Protein AF-A0A955QR99-F1 (afdb_monomer_lite)

Radius of gyration: 23.31 Å; chains: 1; bounding box: 63×66×69 Å

Secondary structure (DSSP, 8-state):
--------PPP-----HHHHHHHHHHHHHS-HHHHHHHHHHHHHHHHHHHHHHHHTTSS-TTGGGSHHHHHHHHHHHHSGGG---HHHHHHHHHHHTT----PPPP-TT------S-HHHHHHHHHHHHHHHHTT------HHHHHHS-S-SS-SSHHHHHHHHHHTTPPPPHHHHHHHHHHHHHHHHTTTSS-HHHHHH-SPPTTS--HHHHHHHHHHHHHHHHHHHHHHHHHHH-TT----HHHHHHHHHHHHTB-TTS-B----HHHHHHHHHHHHHHHHHHH--

Foldseek 3Di:
DDDDDPDPPPAQDAADPVVQVVQLVVLVVDDLVVSQVVQQVLQQCQLQLLLLCVVVVNHFLQCLWDLRVLVLLVVCLVPVSRTGDPSSVVSVVCVVVVHDRDFFDDDPPDPPCPVPGPSNLSVVQSVVVCVVVVPDPDPDPVVVQLSNEPDPQHPILVSSCVVCVVVVHDGHSSSVSSVVSLVVSVVSCVPVDDNQRRTPTDDDPPCDGPVSNVVLLVLLVVLVVVLVVVVVVCVVDVPDDDDSLVSLVVSQLVVQQDPVRDGDDDDSVVSVVSSVVSVVVVVVVVVD

Structure (mmCIF, N/CA/C/O backbone):
data_AF-A0A955QR99-F1
#
_entry.id   AF-A0A955QR99-F1
#
loop_
_atom_site.group_PDB
_atom_site.id
_atom_site.type_symbol
_atom_site.label_atom_id
_atom_site.label_alt_id
_atom_site.label_comp_id
_atom_site.label_asym_id
_atom_site.label_entity_id
_atom_site.label_seq_id
_atom_site.pdbx_PDB_ins_code
_atom_site.Cartn_x
_atom_site.Cartn_y
_atom_site.Cartn_z
_atom_site.occupancy
_atom_site.B_iso_or_equiv
_atom_site.auth_seq_id
_atom_site.auth_comp_id
_atom_site.auth_asym_id
_atom_site.auth_atom_id
_atom_site.pdbx_PDB_model_num
ATOM 1 N N . MET A 1 1 ? 2.085 -38.093 17.713 1.00 36.78 1 MET A N 1
ATOM 2 C CA . MET A 1 1 ? 3.049 -36.998 17.952 1.00 36.78 1 MET A CA 1
ATOM 3 C C . MET A 1 1 ? 3.011 -36.095 16.732 1.00 36.78 1 MET A C 1
ATOM 5 O O . MET A 1 1 ? 3.473 -36.505 15.682 1.00 36.78 1 MET A O 1
ATOM 9 N N . SER A 1 2 ? 2.339 -34.948 16.845 1.00 34.50 2 SER A N 1
ATOM 10 C CA . SER A 1 2 ? 2.176 -33.969 15.764 1.00 34.50 2 SER A CA 1
ATOM 11 C C . SER A 1 2 ? 3.141 -32.812 16.032 1.00 34.50 2 SER A C 1
ATOM 13 O O . SER A 1 2 ? 2.977 -32.104 17.025 1.00 34.50 2 SER A O 1
ATOM 15 N N . SER A 1 3 ? 4.188 -32.676 15.216 1.00 37.75 3 SER A N 1
ATOM 16 C CA . SER A 1 3 ? 5.076 -31.502 15.203 1.00 37.75 3 SER A CA 1
ATOM 17 C C . SER A 1 3 ? 4.365 -30.413 14.394 1.00 37.75 3 SER A C 1
ATOM 19 O O . SER A 1 3 ? 4.142 -30.600 13.206 1.00 37.75 3 SER A O 1
ATOM 21 N N . LYS A 1 4 ? 3.752 -29.390 15.003 1.00 41.84 4 LYS A N 1
ATOM 22 C CA . LYS A 1 4 ? 4.340 -28.090 15.390 1.00 41.84 4 LYS A CA 1
ATOM 23 C C . LYS A 1 4 ? 5.357 -27.532 14.388 1.00 41.84 4 LYS A C 1
ATOM 25 O O . LYS A 1 4 ? 6.388 -28.153 14.155 1.00 41.84 4 LYS A O 1
ATOM 30 N N . GLY A 1 5 ? 5.093 -26.303 13.931 1.00 34.12 5 GLY A N 1
ATOM 31 C CA . GLY A 1 5 ? 6.128 -25.401 13.424 1.00 34.12 5 GLY A CA 1
ATOM 32 C C . GLY A 1 5 ? 5.836 -24.714 12.093 1.00 34.12 5 GLY A C 1
ATOM 33 O O . GLY A 1 5 ? 6.727 -24.662 11.257 1.00 34.12 5 GLY A O 1
ATOM 34 N N . GLY A 1 6 ? 4.637 -24.164 11.878 1.00 34.06 6 GLY A N 1
ATOM 35 C CA . GLY A 1 6 ? 4.489 -23.128 10.855 1.00 34.06 6 GLY A CA 1
ATOM 36 C C . GLY A 1 6 ? 5.229 -21.882 11.334 1.00 34.06 6 GLY A C 1
ATOM 37 O O . GLY A 1 6 ? 4.658 -21.108 12.095 1.00 34.06 6 GLY A O 1
ATOM 38 N N . ARG A 1 7 ? 6.512 -21.730 10.975 1.00 39.47 7 ARG A N 1
ATOM 39 C CA . ARG A 1 7 ? 7.169 -20.420 11.048 1.00 39.47 7 ARG A CA 1
ATOM 40 C C . ARG A 1 7 ? 6.343 -19.493 10.168 1.00 39.47 7 ARG A C 1
ATOM 42 O O . ARG A 1 7 ? 6.119 -19.814 9.001 1.00 39.47 7 ARG A O 1
ATOM 49 N N . GLU A 1 8 ? 5.861 -18.400 10.744 1.00 43.81 8 GLU A N 1
ATOM 50 C CA . GLU A 1 8 ? 5.371 -17.263 9.977 1.00 43.81 8 GLU A CA 1
ATOM 51 C C . GLU A 1 8 ? 6.488 -16.931 8.983 1.00 43.81 8 GLU A C 1
ATOM 53 O O . GLU A 1 8 ? 7.613 -16.641 9.398 1.00 43.81 8 GLU A O 1
ATOM 58 N N . LYS A 1 9 ? 6.247 -17.160 7.686 1.00 53.12 9 LYS A N 1
ATOM 59 C CA . LYS A 1 9 ? 7.226 -16.805 6.661 1.00 53.12 9 LYS A CA 1
ATOM 60 C C . LYS A 1 9 ? 7.407 -15.299 6.789 1.00 53.12 9 LYS A C 1
ATOM 62 O O . LYS A 1 9 ? 6.435 -14.558 6.656 1.00 53.12 9 LYS A O 1
ATOM 67 N N . GLU A 1 10 ? 8.615 -14.882 7.140 1.00 56.06 10 GLU A N 1
ATOM 68 C CA . GLU A 1 10 ? 8.955 -13.472 7.224 1.00 56.06 10 GLU A CA 1
ATOM 69 C C . GLU A 1 10 ? 8.626 -12.832 5.873 1.00 56.06 10 GLU A C 1
ATOM 71 O O . GLU A 1 10 ? 9.003 -13.363 4.827 1.00 56.06 10 GLU A O 1
ATOM 76 N N . LYS A 1 11 ? 7.833 -11.757 5.896 1.00 60.34 11 LYS A N 1
ATOM 77 C CA . LYS A 1 11 ? 7.467 -11.028 4.680 1.00 60.34 11 LYS A CA 1
ATOM 78 C C . LYS A 1 11 ? 8.756 -10.574 3.995 1.00 60.34 11 LYS A C 1
ATOM 80 O O . LYS A 1 11 ? 9.577 -9.926 4.645 1.00 60.34 11 LYS A O 1
ATOM 85 N N . VAL A 1 12 ? 8.928 -10.955 2.729 1.00 72.81 12 VAL A N 1
ATOM 86 C CA . VAL A 1 12 ? 10.207 -10.795 2.018 1.00 72.81 12 VAL A CA 1
ATOM 87 C C . VAL A 1 12 ? 10.367 -9.387 1.453 1.00 72.81 12 VAL A C 1
ATOM 89 O O . VAL A 1 12 ? 11.476 -8.868 1.449 1.00 72.81 12 VAL A O 1
ATOM 92 N N . TYR A 1 13 ? 9.276 -8.741 1.032 1.00 81.31 13 TYR A N 1
ATOM 93 C CA . TYR A 1 13 ? 9.352 -7.347 0.607 1.00 81.31 13 TYR A CA 1
ATOM 94 C C . TYR A 1 13 ? 9.429 -6.429 1.825 1.00 81.31 13 TYR A C 1
ATOM 96 O O . TYR A 1 13 ? 8.498 -6.381 2.634 1.00 81.31 13 TYR A O 1
ATOM 104 N N . ARG A 1 14 ? 10.552 -5.724 1.936 1.00 82.62 14 ARG A N 1
ATOM 105 C CA . ARG A 1 14 ? 10.769 -4.608 2.852 1.00 82.62 14 ARG A CA 1
ATOM 106 C C . ARG A 1 14 ? 11.544 -3.554 2.102 1.00 82.62 14 ARG A C 1
ATOM 108 O O . ARG A 1 14 ? 12.562 -3.874 1.482 1.00 82.62 14 ARG A O 1
ATOM 115 N N . PHE A 1 15 ? 11.078 -2.318 2.175 1.00 84.06 15 PHE A N 1
ATOM 116 C CA . PHE A 1 15 ? 11.814 -1.230 1.570 1.00 84.06 15 PHE A CA 1
ATOM 117 C C . PHE A 1 15 ? 13.150 -1.064 2.299 1.00 84.06 15 PHE A C 1
ATOM 119 O O . PHE A 1 15 ? 13.223 -1.059 3.530 1.00 84.06 15 PHE A O 1
ATOM 126 N N . ALA A 1 16 ? 14.224 -0.952 1.526 1.00 86.12 16 ALA A N 1
ATOM 127 C CA . ALA A 1 16 ? 15.564 -0.769 2.047 1.00 86.12 16 ALA A CA 1
ATOM 128 C C . ALA A 1 16 ? 16.281 0.284 1.208 1.00 86.12 16 ALA A C 1
ATOM 130 O O . ALA A 1 16 ? 16.686 0.018 0.076 1.00 86.12 16 ALA A O 1
ATOM 131 N N . LEU A 1 17 ? 16.484 1.468 1.791 1.00 87.25 17 LEU A N 1
ATOM 132 C CA . LEU A 1 17 ? 17.196 2.566 1.138 1.00 87.25 17 LEU A CA 1
ATOM 133 C C . LEU A 1 17 ? 18.564 2.142 0.557 1.00 87.25 17 LEU A C 1
ATOM 135 O O . LEU A 1 17 ? 18.812 2.481 -0.597 1.00 87.25 17 LEU A O 1
ATOM 139 N N . PRO A 1 18 ? 19.395 1.321 1.240 1.00 91.62 18 PRO A N 1
ATOM 140 C CA . PRO A 1 18 ? 20.661 0.862 0.661 1.00 91.62 18 PRO A CA 1
ATOM 141 C C . PRO A 1 18 ? 20.506 0.034 -0.623 1.00 91.62 18 PRO A C 1
ATOM 143 O O . PRO A 1 18 ? 21.414 0.010 -1.449 1.00 91.62 18 PRO A O 1
ATOM 146 N N . VAL A 1 19 ? 19.375 -0.663 -0.801 1.00 90.25 19 VAL A N 1
ATOM 147 C CA . VAL A 1 19 ? 19.092 -1.408 -2.038 1.00 90.25 19 VAL A CA 1
ATOM 148 C C . VAL A 1 19 ? 18.812 -0.425 -3.168 1.00 90.25 19 VAL A C 1
ATOM 150 O O . VAL A 1 19 ? 19.447 -0.522 -4.211 1.00 90.25 19 VAL A O 1
ATOM 153 N N . ILE A 1 20 ? 17.950 0.571 -2.943 1.00 90.25 20 ILE A N 1
ATOM 154 C CA . ILE A 1 20 ? 17.684 1.631 -3.931 1.00 90.25 20 ILE A CA 1
ATOM 155 C C . ILE A 1 20 ? 18.951 2.407 -4.286 1.00 90.25 20 ILE A C 1
ATOM 157 O O . ILE A 1 20 ? 19.187 2.688 -5.456 1.00 90.25 20 ILE A O 1
ATOM 161 N N . GLU A 1 21 ? 19.772 2.760 -3.298 1.00 92.25 21 GLU A N 1
ATOM 162 C CA . GLU A 1 21 ? 21.036 3.465 -3.530 1.00 92.25 21 GLU A CA 1
ATOM 163 C C . GLU A 1 21 ? 21.978 2.639 -4.405 1.00 92.25 21 GLU A C 1
ATOM 165 O O . GLU A 1 21 ? 22.475 3.148 -5.406 1.00 92.25 21 GLU A O 1
ATOM 170 N N . LYS A 1 22 ? 22.134 1.343 -4.111 1.00 93.38 22 LYS A N 1
ATOM 171 C CA . LYS A 1 22 ? 22.919 0.429 -4.948 1.00 93.38 22 LYS A CA 1
ATOM 172 C C . LYS A 1 22 ? 22.384 0.362 -6.383 1.00 93.38 22 LYS A C 1
ATOM 174 O O . LYS A 1 22 ? 23.173 0.352 -7.324 1.00 93.38 22 LYS A O 1
ATOM 179 N N . LEU A 1 23 ? 21.065 0.314 -6.563 1.00 92.44 23 LEU A N 1
ATOM 180 C CA . LEU A 1 23 ? 20.461 0.279 -7.897 1.00 92.44 23 LEU A CA 1
ATOM 181 C C . LEU A 1 23 ? 20.682 1.584 -8.665 1.00 92.44 23 LEU A C 1
ATOM 183 O O . LEU A 1 23 ? 20.954 1.554 -9.862 1.00 92.44 23 LEU A O 1
ATOM 187 N N . ARG A 1 24 ? 20.636 2.734 -7.984 1.00 92.88 24 ARG A N 1
ATOM 188 C CA . ARG A 1 24 ? 20.991 4.028 -8.583 1.00 92.88 24 ARG A CA 1
ATOM 189 C C . ARG A 1 24 ? 22.459 4.072 -8.995 1.00 92.88 24 ARG A C 1
ATOM 191 O O . ARG A 1 24 ? 22.749 4.504 -10.103 1.00 92.88 24 ARG A O 1
ATOM 198 N N . GLU A 1 25 ? 23.370 3.589 -8.151 1.00 93.88 25 GLU A N 1
ATOM 199 C CA . GLU A 1 25 ? 24.798 3.495 -8.488 1.00 93.88 25 GLU A CA 1
ATOM 200 C C . GLU A 1 25 ? 25.030 2.607 -9.719 1.00 93.88 25 GLU A C 1
ATOM 202 O O . GLU A 1 25 ? 25.832 2.944 -10.590 1.00 93.88 25 GLU A O 1
ATOM 207 N N . GLN A 1 26 ? 24.301 1.492 -9.824 1.00 93.19 26 GLN A N 1
ATOM 208 C CA . GLN A 1 26 ? 24.321 0.649 -11.018 1.00 93.19 26 GLN A CA 1
ATOM 209 C C . GLN A 1 26 ? 23.794 1.409 -12.238 1.00 93.19 26 GLN A C 1
ATOM 211 O O . GLN A 1 26 ? 24.485 1.436 -13.254 1.00 93.19 26 GLN A O 1
ATOM 216 N N . ALA A 1 27 ? 22.658 2.103 -12.121 1.00 91.94 27 ALA A N 1
ATOM 217 C CA . ALA A 1 27 ? 22.083 2.917 -13.195 1.00 91.94 27 ALA A CA 1
ATOM 218 C C . ALA A 1 27 ? 23.071 3.982 -13.693 1.00 91.94 27 ALA A C 1
ATOM 220 O O . ALA A 1 27 ? 23.213 4.208 -14.889 1.00 91.94 27 ALA A O 1
ATOM 221 N N . GLU A 1 28 ? 23.761 4.651 -12.769 1.00 92.94 28 GLU A N 1
ATOM 222 C CA . GLU A 1 28 ? 24.743 5.699 -13.061 1.00 92.94 28 GLU A CA 1
ATOM 223 C C . GLU A 1 28 ? 26.031 5.167 -13.697 1.00 92.94 28 GLU A C 1
ATOM 225 O O . GLU A 1 28 ? 26.767 5.934 -14.317 1.00 92.94 28 GLU A O 1
ATOM 230 N N . SER A 1 29 ? 26.308 3.868 -13.567 1.00 94.25 29 SER A N 1
ATOM 231 C CA . SER A 1 29 ? 27.446 3.230 -14.233 1.00 94.25 29 SER A CA 1
ATOM 232 C C . SER A 1 29 ? 27.189 2.897 -15.709 1.00 94.25 29 SER A C 1
ATOM 234 O O . SER A 1 29 ? 28.147 2.647 -16.445 1.00 94.25 29 SER A O 1
ATOM 236 N N . LEU A 1 30 ? 25.922 2.909 -16.138 1.00 94.44 30 LEU A N 1
ATOM 237 C CA . LEU A 1 30 ? 25.497 2.648 -17.514 1.00 94.44 30 LEU A CA 1
ATOM 238 C C . LEU A 1 30 ? 25.597 3.918 -18.374 1.00 94.44 30 LEU A C 1
ATOM 240 O O . LEU A 1 30 ? 25.615 5.042 -17.868 1.00 94.44 30 LEU A O 1
ATOM 244 N N . GLY A 1 31 ? 25.647 3.752 -19.699 1.00 95.25 31 GLY A N 1
ATOM 245 C CA . GLY A 1 31 ? 25.484 4.886 -20.618 1.00 95.25 31 GLY A CA 1
ATOM 246 C C . GLY A 1 31 ? 24.060 5.455 -20.560 1.00 95.25 31 GLY A C 1
ATOM 247 O O . GLY A 1 31 ? 23.131 4.715 -20.264 1.00 95.25 31 GLY A O 1
ATOM 248 N N . ASP A 1 32 ? 23.861 6.739 -20.880 1.00 93.75 32 ASP A N 1
ATOM 249 C CA . ASP A 1 32 ? 22.553 7.415 -20.736 1.00 93.75 32 ASP A CA 1
ATOM 250 C C . ASP A 1 32 ? 21.383 6.675 -21.417 1.00 93.75 32 ASP A C 1
ATOM 252 O O . ASP A 1 32 ? 20.304 6.555 -20.837 1.00 93.75 32 ASP A O 1
ATOM 256 N N . ASP A 1 33 ? 21.590 6.153 -22.632 1.00 93.69 33 ASP A N 1
ATOM 257 C CA . ASP A 1 33 ? 20.552 5.404 -23.354 1.00 93.69 33 ASP A CA 1
ATOM 258 C C . ASP A 1 33 ? 20.251 4.045 -22.697 1.00 93.69 33 ASP A C 1
ATOM 260 O O . ASP A 1 33 ? 19.084 3.700 -22.536 1.00 93.69 33 ASP A O 1
ATOM 264 N N . GLU A 1 34 ? 21.288 3.313 -22.277 1.00 93.94 34 GLU A N 1
ATOM 265 C CA . GLU A 1 34 ? 21.176 2.004 -21.612 1.00 93.94 34 GLU A CA 1
ATOM 266 C C . GLU A 1 34 ? 20.533 2.140 -20.229 1.00 93.94 34 GLU A C 1
ATOM 268 O O . GLU A 1 34 ? 19.671 1.358 -19.845 1.00 93.94 34 GLU A O 1
ATOM 273 N N . LYS A 1 35 ? 20.900 3.194 -19.500 1.00 93.25 35 LYS A N 1
ATOM 274 C CA . LYS A 1 35 ? 20.290 3.567 -18.229 1.00 93.25 35 LYS A CA 1
ATOM 275 C C . LYS A 1 35 ? 18.797 3.820 -18.383 1.00 93.25 35 LYS A C 1
ATOM 277 O O . LYS A 1 35 ? 18.011 3.285 -17.605 1.00 93.25 35 LYS A O 1
ATOM 282 N N . ARG A 1 36 ? 18.409 4.648 -19.360 1.00 90.56 36 ARG A N 1
ATOM 283 C CA . ARG A 1 36 ? 16.998 4.953 -19.617 1.00 90.56 36 ARG A CA 1
ATOM 284 C C . ARG A 1 36 ? 16.234 3.685 -19.982 1.00 90.56 36 ARG A C 1
ATOM 286 O O . ARG A 1 36 ? 15.176 3.457 -19.412 1.00 90.56 36 ARG A O 1
ATOM 293 N N . GLU A 1 37 ? 16.780 2.872 -20.884 1.00 91.81 37 GLU A N 1
ATOM 294 C CA . GLU A 1 37 ? 16.171 1.605 -21.301 1.00 91.81 37 GLU A CA 1
ATOM 295 C C . GLU A 1 37 ? 15.971 0.664 -20.109 1.00 91.81 37 GLU A C 1
ATOM 297 O O . GLU A 1 37 ? 14.862 0.182 -19.899 1.00 91.81 37 GLU A O 1
ATOM 302 N N . TRP A 1 38 ? 16.994 0.488 -19.269 1.00 91.94 38 TRP A N 1
ATOM 303 C CA . TRP A 1 38 ? 16.908 -0.360 -18.083 1.00 91.94 38 TRP A CA 1
ATOM 304 C C . TRP A 1 38 ? 15.860 0.137 -17.079 1.00 91.94 38 TRP A C 1
ATOM 306 O O . TRP A 1 38 ? 15.016 -0.630 -16.616 1.00 91.94 38 TRP A O 1
ATOM 316 N N . VAL A 1 39 ? 15.862 1.436 -16.759 1.00 91.19 39 VAL A N 1
ATOM 317 C CA . VAL A 1 39 ? 14.878 2.017 -15.831 1.00 91.19 39 VAL A CA 1
ATOM 318 C C . VAL A 1 39 ? 13.459 1.880 -16.390 1.00 91.19 39 VAL A C 1
ATOM 320 O O . VAL A 1 39 ? 12.559 1.459 -15.662 1.00 91.19 39 VAL A O 1
ATOM 323 N N . GLU A 1 40 ? 13.250 2.184 -17.672 1.00 89.19 40 GLU A N 1
ATOM 324 C CA . GLU A 1 40 ? 11.956 2.022 -18.342 1.00 89.19 40 GLU A CA 1
ATOM 325 C C . GLU A 1 40 ? 11.489 0.562 -18.359 1.00 89.19 40 GLU A C 1
ATOM 327 O O . GLU A 1 40 ? 10.315 0.303 -18.084 1.00 89.19 40 GLU A O 1
ATOM 332 N N . GLU A 1 41 ? 12.391 -0.388 -18.612 1.00 89.69 41 GLU A N 1
ATOM 333 C CA . GLU A 1 41 ? 12.097 -1.821 -18.587 1.00 89.69 41 GLU A CA 1
ATOM 334 C C . GLU A 1 41 ? 11.591 -2.242 -17.206 1.00 89.69 41 GLU A C 1
ATOM 336 O O 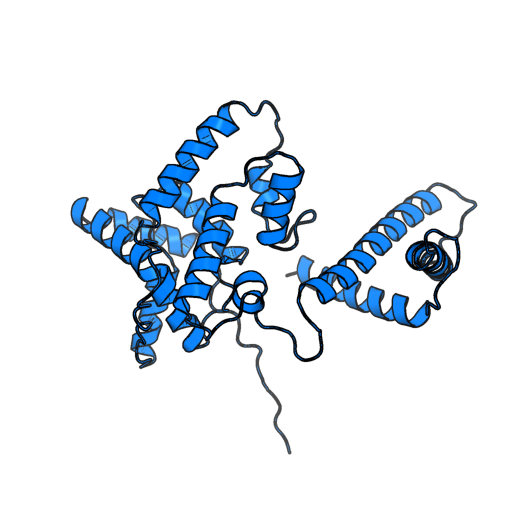. GLU A 1 41 ? 10.461 -2.730 -17.106 1.00 89.69 41 GLU A O 1
ATOM 341 N N . THR A 1 42 ? 12.348 -1.940 -16.143 1.00 90.62 42 THR A N 1
ATOM 342 C CA . THR A 1 42 ? 11.966 -2.301 -14.764 1.00 90.62 42 THR A CA 1
ATOM 343 C C . THR A 1 42 ? 10.610 -1.706 -14.368 1.00 90.62 42 THR A C 1
ATOM 345 O O . THR A 1 42 ? 9.804 -2.341 -13.692 1.00 90.62 42 THR A O 1
ATOM 348 N N . HIS A 1 43 ? 10.319 -0.486 -14.823 1.00 89.50 43 HIS A N 1
ATOM 349 C CA . HIS A 1 43 ? 9.048 0.194 -14.588 1.00 89.50 43 HIS A CA 1
ATOM 350 C C . HIS A 1 43 ? 7.885 -0.429 -15.365 1.00 89.50 43 HIS A C 1
ATOM 352 O O . HIS A 1 43 ? 6.754 -0.442 -14.881 1.00 89.50 43 HIS A O 1
ATOM 358 N N . SER A 1 44 ? 8.141 -0.916 -16.576 1.00 86.56 44 SER A N 1
ATOM 359 C CA . SER A 1 44 ? 7.120 -1.495 -17.451 1.00 86.56 44 SER A CA 1
ATOM 360 C C . SER A 1 44 ? 6.723 -2.921 -17.058 1.00 86.56 44 SER A C 1
ATOM 362 O O . SER A 1 44 ? 5.577 -3.319 -17.280 1.00 86.56 44 SER A O 1
ATOM 364 N N . SER A 1 45 ? 7.637 -3.687 -16.451 1.00 88.50 45 SER A N 1
ATOM 365 C CA . SER A 1 45 ? 7.390 -5.067 -16.018 1.00 88.50 45 SER A CA 1
ATOM 366 C C . SER A 1 45 ? 6.861 -5.178 -14.587 1.00 88.50 45 SER A C 1
ATOM 368 O O . SER A 1 45 ? 6.377 -6.237 -14.193 1.00 88.50 45 SER A O 1
ATOM 370 N N . GLU A 1 46 ? 6.891 -4.088 -13.820 1.00 91.31 46 GLU A N 1
ATOM 371 C CA . GLU A 1 46 ? 6.684 -4.062 -12.368 1.00 91.31 46 GLU A CA 1
ATOM 372 C C . GLU A 1 46 ? 5.406 -4.775 -11.887 1.00 91.31 46 GLU A C 1
ATOM 374 O O . GLU A 1 46 ? 5.438 -5.549 -10.928 1.00 91.31 46 GLU A O 1
ATOM 379 N N . ILE A 1 47 ? 4.273 -4.566 -12.566 1.00 92.81 47 ILE A N 1
ATOM 380 C CA . ILE A 1 47 ? 3.005 -5.230 -12.223 1.00 92.81 47 ILE A CA 1
ATOM 381 C C . ILE A 1 47 ? 3.087 -6.745 -12.464 1.00 92.81 47 ILE A C 1
ATOM 383 O O . ILE A 1 47 ? 2.579 -7.537 -11.663 1.00 92.81 47 ILE A O 1
ATOM 387 N N . TYR A 1 48 ? 3.734 -7.161 -13.553 1.00 91.50 48 TYR A N 1
ATOM 388 C CA . TYR A 1 48 ? 3.889 -8.569 -13.913 1.00 91.50 48 TYR A CA 1
ATOM 389 C C . TYR A 1 48 ? 4.858 -9.287 -12.977 1.00 91.50 48 TYR A C 1
ATOM 391 O O . TYR A 1 48 ? 4.569 -10.401 -12.528 1.00 91.50 48 TYR A O 1
ATOM 399 N N . ASP A 1 49 ? 5.967 -8.637 -12.643 1.00 93.88 49 ASP A N 1
ATOM 400 C CA . ASP A 1 49 ? 6.966 -9.142 -11.708 1.00 93.88 49 ASP A CA 1
ATOM 401 C C . ASP A 1 49 ? 6.333 -9.320 -10.324 1.00 93.88 49 ASP A C 1
ATOM 403 O O . ASP A 1 49 ? 6.384 -10.409 -9.742 1.00 93.88 49 ASP A O 1
ATOM 407 N N . ALA A 1 50 ? 5.594 -8.310 -9.848 1.00 95.06 50 ALA A N 1
ATOM 408 C CA . ALA A 1 50 ? 4.837 -8.392 -8.604 1.00 95.06 50 ALA A CA 1
ATOM 409 C C . ALA A 1 50 ? 3.838 -9.559 -8.610 1.00 95.06 50 ALA A C 1
ATOM 411 O O . ALA A 1 50 ? 3.794 -10.339 -7.656 1.00 95.06 50 ALA A O 1
ATOM 412 N N . LEU A 1 51 ? 3.055 -9.730 -9.680 1.00 95.12 51 LEU A N 1
ATOM 413 C CA . LEU A 1 51 ? 2.081 -10.818 -9.775 1.00 95.12 51 LEU A CA 1
ATOM 414 C C . LEU A 1 51 ? 2.750 -12.200 -9.714 1.00 95.12 51 LEU A C 1
ATOM 416 O O . LEU A 1 51 ? 2.251 -13.095 -9.026 1.00 95.12 51 LEU A O 1
ATOM 420 N N . ASN A 1 52 ? 3.889 -12.392 -10.382 1.00 95.12 52 ASN A N 1
ATOM 421 C CA . ASN A 1 52 ? 4.620 -13.659 -10.329 1.00 95.12 52 ASN A CA 1
ATOM 422 C C . ASN A 1 52 ? 5.248 -13.904 -8.948 1.00 95.12 52 ASN A C 1
ATOM 424 O O . ASN A 1 52 ? 5.132 -15.011 -8.417 1.00 95.12 52 ASN A O 1
ATOM 428 N N . LEU A 1 53 ? 5.789 -12.872 -8.295 1.00 94.69 53 LEU A N 1
ATOM 429 C CA . LEU A 1 53 ? 6.258 -12.952 -6.907 1.00 94.69 53 LEU A CA 1
ATOM 430 C C . LEU A 1 53 ? 5.123 -13.308 -5.928 1.00 94.69 53 LEU A C 1
ATOM 432 O O . LEU A 1 53 ? 5.331 -14.086 -4.990 1.00 94.69 53 LEU A O 1
ATOM 436 N N . ILE A 1 54 ? 3.910 -12.790 -6.148 1.00 94.81 54 ILE A N 1
ATOM 437 C CA . ILE A 1 54 ? 2.710 -13.134 -5.367 1.00 94.81 54 ILE A CA 1
ATOM 438 C C . ILE A 1 54 ? 2.324 -14.600 -5.591 1.00 94.81 54 ILE A C 1
ATOM 440 O O . ILE A 1 54 ? 2.087 -15.324 -4.621 1.00 94.81 54 ILE A O 1
ATOM 444 N N . ARG A 1 55 ? 2.303 -15.069 -6.846 1.00 94.06 55 ARG A N 1
ATOM 445 C CA . ARG A 1 55 ? 2.006 -16.472 -7.198 1.00 94.06 55 ARG A CA 1
ATOM 446 C C . ARG A 1 55 ? 3.023 -17.446 -6.601 1.00 94.06 55 ARG A C 1
ATOM 448 O O . ARG A 1 55 ? 2.639 -18.512 -6.123 1.00 94.06 55 ARG A O 1
ATOM 455 N N . ALA A 1 56 ? 4.296 -17.061 -6.560 1.00 92.75 56 ALA A N 1
ATOM 456 C CA . ALA A 1 56 ? 5.358 -17.805 -5.887 1.00 92.75 56 ALA A CA 1
ATOM 457 C C . ALA A 1 56 ? 5.258 -17.749 -4.347 1.00 92.75 56 ALA A C 1
ATOM 459 O O . ALA A 1 56 ? 5.937 -18.500 -3.640 1.00 92.75 56 ALA A O 1
ATOM 460 N N . GLY A 1 57 ? 4.403 -16.877 -3.801 1.00 91.38 57 GLY A N 1
ATOM 461 C CA . GLY A 1 57 ? 4.229 -16.674 -2.365 1.00 91.38 57 GLY A CA 1
ATOM 462 C C . GLY A 1 57 ? 5.431 -16.006 -1.696 1.00 91.38 57 GLY A C 1
ATOM 463 O O . GLY A 1 57 ? 5.687 -16.276 -0.519 1.00 91.38 57 GLY A O 1
ATOM 464 N N . ILE A 1 58 ? 6.177 -15.191 -2.448 1.00 91.56 58 ILE A N 1
ATOM 465 C CA . ILE A 1 58 ? 7.345 -14.431 -1.980 1.00 91.56 58 ILE A CA 1
ATOM 466 C C . ILE A 1 58 ? 6.896 -13.106 -1.360 1.00 91.56 58 ILE A C 1
ATOM 468 O O . ILE A 1 58 ? 7.353 -12.751 -0.272 1.00 91.56 58 ILE A O 1
ATOM 472 N N . ILE A 1 59 ? 5.961 -12.407 -2.009 1.00 93.88 59 ILE A N 1
ATOM 473 C CA . ILE A 1 59 ? 5.397 -11.141 -1.519 1.00 93.88 59 ILE A CA 1
ATOM 474 C C . ILE A 1 59 ? 3.882 -11.251 -1.300 1.00 93.88 59 ILE A C 1
ATOM 476 O O . ILE A 1 59 ? 3.228 -12.198 -1.744 1.00 93.88 59 ILE A O 1
ATOM 480 N N . GLU A 1 60 ? 3.319 -10.293 -0.566 1.00 93.62 60 GLU A N 1
ATOM 481 C CA . GLU A 1 60 ? 1.877 -10.220 -0.314 1.00 93.62 60 GLU A CA 1
ATOM 482 C C . GLU A 1 60 ? 1.148 -9.477 -1.448 1.00 93.62 60 GLU A C 1
ATOM 484 O O . GLU A 1 60 ? 1.717 -8.569 -2.052 1.00 93.62 60 GLU A O 1
ATOM 489 N N . PRO A 1 61 ? -0.129 -9.811 -1.724 1.00 95.12 61 PRO A N 1
ATOM 490 C CA . PRO A 1 61 ? -0.882 -9.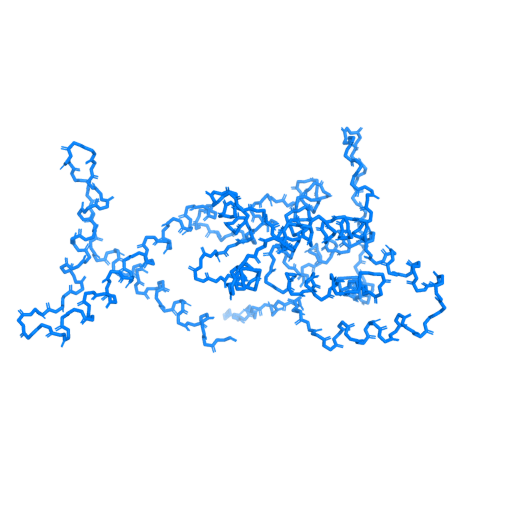223 -2.833 1.00 95.12 61 PRO A CA 1
ATOM 491 C C . PRO A 1 61 ? -1.149 -7.728 -2.667 1.00 95.12 61 PRO A C 1
ATOM 493 O O . PRO A 1 61 ? -1.455 -7.047 -3.636 1.00 95.12 61 PRO A O 1
ATOM 496 N N . ASN A 1 62 ? -1.006 -7.210 -1.448 1.00 94.50 62 ASN A N 1
ATOM 497 C CA . ASN A 1 62 ? -1.225 -5.810 -1.129 1.00 94.50 62 ASN A CA 1
ATOM 498 C C . ASN A 1 62 ? 0.052 -4.964 -1.202 1.00 94.50 62 ASN A C 1
ATOM 500 O O . ASN A 1 62 ? 0.119 -3.909 -0.574 1.00 94.50 62 ASN A O 1
ATOM 504 N N . ILE A 1 63 ? 1.059 -5.430 -1.945 1.00 95.00 63 ILE A N 1
ATOM 505 C CA . ILE A 1 63 ? 2.367 -4.791 -2.109 1.00 95.00 63 ILE A CA 1
ATOM 506 C C . ILE A 1 63 ? 2.260 -3.298 -2.438 1.00 95.00 63 ILE A C 1
ATOM 508 O O . ILE A 1 63 ? 2.751 -2.475 -1.671 1.00 95.00 63 ILE A O 1
ATOM 512 N N . PHE A 1 64 ? 1.508 -2.939 -3.478 1.00 95.25 64 PHE A N 1
ATOM 513 C CA . PHE A 1 64 ? 1.319 -1.549 -3.908 1.00 95.25 64 PHE A CA 1
ATOM 514 C C . PHE A 1 64 ? 0.442 -0.720 -2.961 1.00 95.25 64 PHE A C 1
ATOM 516 O O . PHE A 1 64 ? 0.280 0.480 -3.147 1.00 95.25 64 PHE A O 1
ATOM 523 N N . SER A 1 65 ? -0.122 -1.349 -1.928 1.00 92.19 65 SER A N 1
ATOM 524 C CA . SER A 1 65 ? -0.847 -0.677 -0.849 1.00 92.19 65 SER A CA 1
ATOM 525 C C . SER A 1 65 ? -0.047 -0.591 0.459 1.00 92.19 65 SER A C 1
ATOM 527 O O . SER A 1 65 ? -0.573 -0.158 1.489 1.00 92.19 65 SER A O 1
ATOM 529 N N . SER A 1 66 ? 1.201 -1.065 0.445 1.00 91.12 66 SER A N 1
ATOM 530 C CA . SER A 1 66 ? 2.018 -1.218 1.644 1.00 91.12 66 SER A CA 1
ATOM 531 C C . SER A 1 66 ? 2.758 0.073 2.038 1.00 91.12 66 SER A C 1
ATOM 533 O O . SER A 1 66 ? 3.029 0.922 1.187 1.00 91.12 66 SER A O 1
ATOM 535 N N . PRO A 1 67 ? 3.123 0.219 3.326 1.00 89.44 67 PRO A N 1
ATOM 536 C CA . PRO A 1 67 ? 3.968 1.318 3.801 1.00 89.44 67 PRO A CA 1
ATOM 537 C C . PRO A 1 67 ? 5.335 1.355 3.111 1.00 89.44 67 PRO A C 1
ATOM 539 O O . PRO A 1 67 ? 5.816 2.420 2.733 1.00 89.44 67 PRO A O 1
ATOM 542 N N . ASP A 1 68 ? 5.944 0.180 2.933 1.00 91.31 68 ASP A N 1
ATOM 543 C CA . ASP A 1 68 ? 7.242 0.012 2.278 1.00 91.31 68 ASP A CA 1
ATOM 544 C C . ASP A 1 68 ? 7.204 0.537 0.839 1.00 91.31 68 ASP A C 1
ATOM 546 O O . ASP A 1 68 ? 8.071 1.294 0.411 1.00 91.31 68 ASP A O 1
ATOM 550 N N . TRP A 1 69 ? 6.136 0.207 0.117 1.00 93.19 69 TRP A N 1
ATOM 551 C CA . TRP A 1 69 ? 5.929 0.674 -1.244 1.00 93.19 69 TRP A CA 1
ATOM 552 C C . TRP A 1 69 ? 5.767 2.199 -1.341 1.00 93.19 69 TRP A C 1
ATOM 554 O O . TRP A 1 69 ? 6.321 2.830 -2.239 1.00 93.19 69 TRP A O 1
ATOM 564 N N . LEU A 1 70 ? 5.059 2.824 -0.393 1.00 92.38 70 LEU A N 1
ATOM 565 C CA . LEU A 1 70 ? 4.966 4.287 -0.339 1.00 92.38 70 LEU A CA 1
ATOM 566 C C . LEU A 1 70 ? 6.343 4.935 -0.169 1.00 92.38 70 LEU A C 1
ATOM 568 O O . LEU A 1 70 ? 6.618 5.940 -0.823 1.00 92.38 70 LEU A O 1
ATOM 572 N N . GLN A 1 71 ? 7.211 4.364 0.671 1.00 90.81 71 GLN A N 1
ATOM 573 C CA . GLN A 1 71 ? 8.586 4.848 0.845 1.00 90.81 71 GLN A CA 1
ATOM 574 C C . GLN A 1 71 ? 9.414 4.668 -0.431 1.00 90.81 71 GLN A C 1
ATOM 576 O O . GLN A 1 71 ? 10.131 5.585 -0.834 1.00 90.81 71 GLN A O 1
ATOM 581 N N . GLU A 1 72 ? 9.264 3.535 -1.119 1.00 93.06 72 GLU A N 1
ATOM 582 C CA . GLU A 1 72 ? 9.896 3.318 -2.420 1.00 93.06 72 GLU A CA 1
ATOM 583 C C . GLU A 1 72 ? 9.464 4.374 -3.449 1.00 93.06 72 GLU A C 1
ATOM 585 O O . GLU A 1 72 ? 10.323 4.984 -4.093 1.00 93.06 72 GLU A O 1
ATOM 590 N N . ILE A 1 73 ? 8.162 4.664 -3.574 1.00 92.81 73 ILE A N 1
ATOM 591 C CA . ILE A 1 73 ? 7.694 5.712 -4.494 1.00 92.81 73 ILE A CA 1
ATOM 592 C C . ILE A 1 73 ? 8.253 7.080 -4.091 1.00 92.81 73 ILE A C 1
ATOM 594 O O . ILE A 1 73 ? 8.662 7.838 -4.971 1.00 92.81 73 ILE A O 1
ATOM 598 N N . GLN A 1 74 ? 8.293 7.420 -2.798 1.00 91.06 74 GLN A N 1
ATOM 599 C CA . GLN A 1 74 ? 8.882 8.689 -2.348 1.00 91.06 74 GLN A CA 1
ATOM 600 C C . GLN A 1 74 ? 10.317 8.842 -2.844 1.00 91.06 74 GLN A C 1
ATOM 602 O O . GLN A 1 74 ? 10.681 9.898 -3.365 1.00 91.06 74 GLN A O 1
ATOM 607 N N . GLU A 1 75 ? 11.122 7.788 -2.713 1.00 91.00 75 GLU A N 1
ATOM 608 C CA . GLU A 1 75 ? 12.487 7.787 -3.220 1.00 91.00 75 GLU A CA 1
ATOM 609 C C . GLU A 1 75 ? 12.529 7.886 -4.744 1.00 91.00 75 GLU A C 1
ATOM 611 O O . GLU A 1 75 ? 13.264 8.718 -5.279 1.00 91.00 75 GLU A O 1
ATOM 616 N N . ARG A 1 76 ? 11.721 7.104 -5.465 1.00 90.94 76 ARG A N 1
ATOM 617 C CA . ARG A 1 76 ? 11.669 7.143 -6.936 1.00 90.94 76 ARG A CA 1
ATOM 618 C C . ARG A 1 76 ? 11.263 8.520 -7.451 1.00 90.94 76 ARG A C 1
ATOM 620 O O . ARG A 1 76 ? 11.891 9.044 -8.364 1.00 90.94 76 ARG A O 1
ATOM 627 N N . LEU A 1 77 ? 10.310 9.187 -6.803 1.00 90.12 77 LEU A N 1
ATOM 628 C CA . LEU A 1 77 ? 9.882 10.541 -7.160 1.00 90.12 77 LEU A CA 1
ATOM 629 C C . LEU A 1 77 ? 10.984 11.595 -7.006 1.00 90.12 77 LEU A C 1
ATOM 631 O O . LEU A 1 77 ? 10.891 12.652 -7.638 1.00 90.12 77 LEU A O 1
ATOM 635 N N . ARG A 1 78 ? 12.042 11.348 -6.223 1.00 89.69 78 ARG A N 1
ATOM 636 C CA . ARG A 1 78 ? 13.200 12.258 -6.168 1.00 89.69 78 ARG A CA 1
ATOM 637 C C . ARG A 1 78 ? 13.990 12.251 -7.475 1.00 89.69 78 ARG A C 1
ATOM 639 O O . ARG A 1 78 ? 14.459 13.312 -7.876 1.00 89.69 78 ARG A O 1
ATOM 646 N N . SER A 1 79 ? 14.076 11.107 -8.156 1.00 87.25 79 SER A N 1
ATOM 647 C CA . SER A 1 79 ? 14.889 10.909 -9.363 1.00 87.25 79 SER A CA 1
ATOM 648 C C . SER A 1 79 ? 14.283 9.815 -10.258 1.00 87.25 79 SER A C 1
ATOM 650 O O . SER A 1 79 ? 14.811 8.706 -10.334 1.00 87.25 79 SER A O 1
ATOM 652 N N . VAL A 1 80 ? 13.140 10.115 -10.890 1.00 85.06 80 VAL A N 1
ATOM 653 C CA . VAL A 1 80 ? 12.303 9.125 -11.606 1.00 85.06 80 VAL A CA 1
ATOM 654 C C . VAL A 1 80 ? 13.064 8.468 -12.759 1.00 85.06 80 VAL A C 1
ATOM 656 O O . VAL A 1 80 ? 13.013 7.255 -12.907 1.00 85.06 80 VAL A O 1
ATOM 659 N N . GLU A 1 81 ? 13.828 9.256 -13.514 1.00 83.94 81 GLU A N 1
ATOM 660 C CA . GLU A 1 81 ? 14.608 8.799 -14.675 1.00 83.94 81 GLU A CA 1
ATOM 661 C C . GLU A 1 81 ? 15.767 7.855 -14.306 1.00 83.94 81 GLU A C 1
ATOM 663 O O . GLU A 1 81 ? 16.328 7.191 -15.170 1.00 83.94 81 GLU A O 1
ATOM 668 N N . ASN A 1 82 ? 16.150 7.799 -13.024 1.00 86.69 82 ASN A N 1
ATOM 669 C CA . ASN A 1 82 ? 17.382 7.142 -12.579 1.00 86.69 82 ASN A CA 1
ATOM 670 C C . ASN A 1 82 ? 17.162 6.120 -11.459 1.00 86.69 82 ASN A C 1
ATOM 672 O O . ASN A 1 82 ? 18.138 5.594 -10.928 1.00 86.69 82 ASN A O 1
ATOM 676 N N . THR A 1 83 ? 15.918 5.903 -11.029 1.00 88.94 83 THR A N 1
ATOM 677 C CA . THR A 1 83 ? 15.619 5.023 -9.895 1.00 88.94 83 THR A CA 1
ATOM 678 C C . THR A 1 83 ? 14.750 3.861 -10.370 1.00 88.94 83 THR A C 1
ATOM 680 O O . THR A 1 83 ? 13.540 4.060 -10.485 1.00 88.94 83 THR A O 1
ATOM 683 N N . PRO A 1 84 ? 15.333 2.677 -10.634 1.00 89.81 84 PRO A N 1
ATOM 684 C CA . PRO A 1 84 ? 14.565 1.482 -10.980 1.00 89.81 84 PRO A CA 1
ATOM 685 C C . PRO A 1 84 ? 13.781 0.960 -9.763 1.00 89.81 84 PRO A C 1
ATOM 687 O O . PRO A 1 84 ? 13.961 1.431 -8.633 1.00 89.81 84 PRO A O 1
ATOM 690 N N . THR A 1 85 ? 12.908 -0.021 -9.990 1.00 90.69 85 THR A N 1
ATOM 691 C CA . THR A 1 85 ? 12.114 -0.666 -8.931 1.00 90.69 85 THR A CA 1
ATOM 692 C C . THR A 1 85 ? 12.855 -1.814 -8.245 1.00 90.69 85 THR A C 1
ATOM 694 O O . THR A 1 85 ? 13.565 -2.588 -8.887 1.00 90.69 85 THR A O 1
ATOM 697 N N . ILE A 1 86 ? 12.637 -1.978 -6.935 1.00 92.00 86 ILE A N 1
ATOM 698 C CA . ILE A 1 86 ? 13.138 -3.144 -6.183 1.00 92.00 86 ILE A CA 1
ATOM 699 C C . ILE A 1 86 ? 12.428 -4.431 -6.631 1.00 92.00 86 ILE A C 1
ATOM 701 O O . ILE A 1 86 ? 13.000 -5.518 -6.553 1.00 92.00 86 ILE A O 1
ATOM 705 N N . ILE A 1 87 ? 11.177 -4.334 -7.092 1.00 91.94 87 ILE A N 1
ATOM 706 C CA . ILE A 1 87 ? 10.363 -5.501 -7.458 1.00 91.94 87 ILE A CA 1
ATOM 707 C C . ILE A 1 87 ? 11.010 -6.290 -8.596 1.00 91.94 87 ILE A C 1
ATOM 709 O O . ILE A 1 87 ? 11.025 -7.518 -8.531 1.00 91.94 87 ILE A O 1
ATOM 713 N N . HIS A 1 88 ? 11.579 -5.599 -9.584 1.00 90.50 88 HIS A N 1
ATOM 714 C CA . HIS A 1 88 ? 12.249 -6.235 -10.716 1.00 90.50 88 HIS A CA 1
ATOM 715 C C . HIS A 1 88 ? 13.455 -7.073 -10.262 1.00 90.50 88 HIS A C 1
ATOM 717 O O . HIS A 1 88 ? 13.536 -8.259 -10.556 1.00 90.50 88 HIS A O 1
ATOM 723 N N . GLU A 1 89 ? 14.314 -6.516 -9.405 1.00 88.56 89 GLU A N 1
ATOM 724 C CA . GLU A 1 89 ? 15.457 -7.237 -8.817 1.00 88.56 89 GLU A CA 1
ATOM 725 C C . GLU A 1 89 ? 15.034 -8.443 -7.970 1.00 88.56 89 GLU A C 1
ATOM 727 O O . GLU A 1 89 ? 15.722 -9.461 -7.891 1.00 88.56 89 GLU A O 1
ATOM 732 N N . MET A 1 90 ? 13.889 -8.351 -7.293 1.00 89.81 90 MET A N 1
ATOM 733 C CA . MET A 1 90 ? 13.342 -9.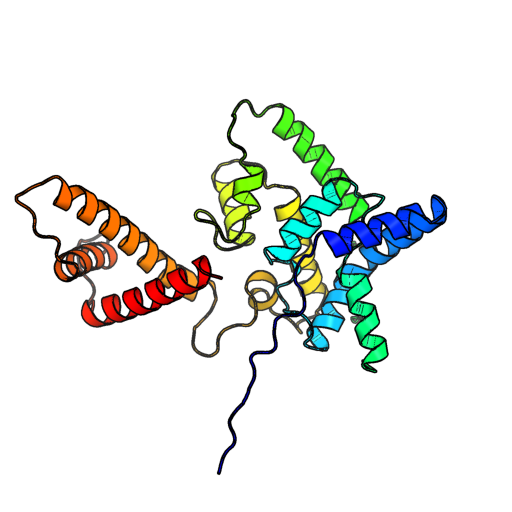495 -6.566 1.00 89.81 90 MET A CA 1
ATOM 734 C C . MET A 1 90 ? 12.843 -10.587 -7.512 1.00 89.81 90 MET A C 1
ATOM 736 O O . MET A 1 90 ? 12.872 -11.765 -7.145 1.00 89.81 90 MET A O 1
ATOM 740 N N . ALA A 1 91 ? 12.379 -10.211 -8.700 1.00 90.19 91 ALA A N 1
ATOM 741 C CA . ALA A 1 91 ? 11.855 -11.118 -9.707 1.00 90.19 91 ALA A CA 1
ATOM 742 C C . ALA A 1 91 ? 12.943 -12.068 -10.242 1.00 90.19 91 ALA A C 1
ATOM 744 O O . ALA A 1 91 ? 12.638 -13.229 -10.509 1.00 90.19 91 ALA A O 1
ATOM 745 N N . ASP A 1 92 ? 14.216 -11.659 -10.248 1.00 88.12 92 ASP A N 1
ATOM 746 C CA . ASP A 1 92 ? 15.364 -12.520 -10.589 1.00 88.12 92 ASP A CA 1
ATOM 747 C C . ASP A 1 92 ? 15.484 -13.760 -9.686 1.00 88.12 92 ASP A C 1
ATOM 749 O O . ASP A 1 92 ? 15.992 -14.814 -10.082 1.00 88.12 92 ASP A O 1
ATOM 753 N N . VAL A 1 93 ? 14.982 -13.680 -8.447 1.00 86.31 93 VAL A N 1
ATOM 754 C CA . VAL A 1 93 ? 14.971 -14.823 -7.521 1.00 86.31 93 VAL A CA 1
ATOM 755 C C . VAL A 1 93 ? 14.049 -15.939 -8.027 1.00 86.31 93 VAL A C 1
ATOM 757 O O . VAL A 1 93 ? 14.270 -17.107 -7.698 1.00 86.31 93 VAL A O 1
ATOM 760 N N . LEU A 1 94 ? 13.031 -15.620 -8.834 1.00 88.31 94 LEU A N 1
ATOM 761 C CA . LEU A 1 94 ? 12.097 -16.605 -9.385 1.00 88.31 94 LEU A CA 1
ATOM 762 C C . LEU A 1 94 ? 12.810 -17.619 -10.281 1.00 88.31 94 LEU A C 1
ATOM 764 O O . LEU A 1 94 ? 12.576 -18.822 -10.134 1.00 88.31 94 LEU A O 1
ATOM 768 N N . ASP A 1 95 ? 13.743 -17.160 -11.113 1.00 87.25 95 ASP A N 1
ATOM 769 C CA . ASP A 1 95 ? 14.533 -18.021 -11.995 1.00 87.25 95 ASP A CA 1
ATOM 770 C C . ASP A 1 95 ? 15.411 -18.983 -11.192 1.00 87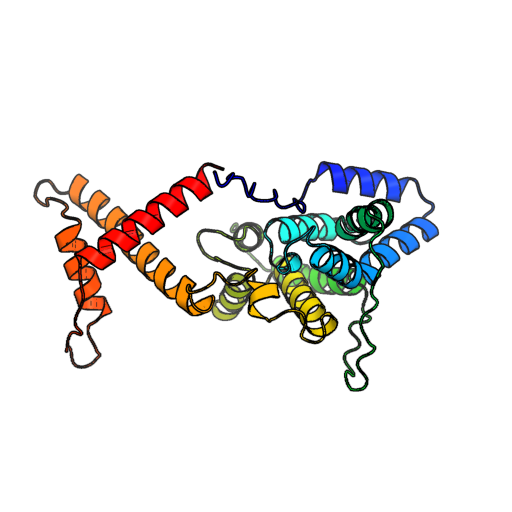.25 95 ASP A C 1
ATOM 772 O O . ASP A 1 95 ? 15.459 -20.186 -11.463 1.00 87.25 95 ASP A O 1
ATOM 776 N N . VAL A 1 96 ? 16.049 -18.482 -10.130 1.00 87.56 96 VAL A N 1
ATOM 777 C CA . VAL A 1 96 ? 16.871 -19.293 -9.215 1.00 87.56 96 VAL A CA 1
ATOM 778 C C . VAL A 1 96 ? 16.036 -20.368 -8.513 1.00 87.56 96 VAL A C 1
ATOM 780 O O . VAL A 1 96 ? 16.523 -21.470 -8.249 1.00 87.56 96 VAL A O 1
ATOM 783 N N . LEU A 1 97 ? 14.770 -20.068 -8.219 1.00 87.62 97 LEU A N 1
ATOM 784 C CA . LEU A 1 97 ? 13.823 -21.004 -7.614 1.00 87.62 97 LEU A CA 1
ATOM 785 C C . LEU A 1 97 ? 13.182 -21.965 -8.628 1.00 87.62 97 LEU A C 1
ATOM 787 O O . LEU A 1 97 ? 12.433 -22.855 -8.217 1.00 87.62 97 LEU A O 1
ATOM 791 N N . GLY A 1 98 ? 13.475 -21.820 -9.925 1.00 88.94 98 GLY A N 1
ATOM 792 C CA . GLY A 1 98 ? 12.865 -22.608 -10.995 1.00 88.94 98 GLY A CA 1
ATOM 793 C C . GLY A 1 98 ? 11.366 -22.343 -11.148 1.00 88.94 98 GLY A C 1
ATOM 794 O O . GLY A 1 98 ? 10.620 -23.250 -11.519 1.00 88.94 98 GLY A O 1
ATOM 795 N N . PHE A 1 99 ? 10.911 -21.139 -10.796 1.00 91.00 99 PHE A N 1
ATOM 796 C CA . PHE A 1 99 ? 9.524 -20.731 -10.963 1.00 91.00 99 PHE A CA 1
ATOM 797 C C . PHE A 1 99 ? 9.251 -20.422 -12.439 1.00 91.00 99 PHE A C 1
ATOM 799 O O . PHE A 1 99 ? 9.982 -19.668 -13.072 1.00 91.00 99 PHE A O 1
ATOM 806 N N . GLU A 1 100 ? 8.194 -21.006 -12.998 1.00 89.69 100 GLU A N 1
ATOM 807 C CA . GLU A 1 100 ? 7.811 -20.759 -14.388 1.00 89.69 100 GLU A CA 1
ATOM 808 C C . GLU A 1 100 ? 6.996 -19.464 -14.478 1.00 89.69 100 GLU A C 1
ATOM 810 O O . GLU A 1 100 ? 5.892 -19.375 -13.932 1.00 89.69 100 GLU A O 1
ATOM 815 N N . TYR A 1 101 ? 7.545 -18.459 -15.165 1.00 87.19 101 TYR A N 1
ATOM 816 C CA . TYR A 1 101 ? 6.859 -17.191 -15.390 1.00 87.19 101 TYR A CA 1
ATOM 817 C C . TYR A 1 101 ? 5.534 -17.404 -16.117 1.00 87.19 101 TYR A C 1
ATOM 819 O O . TYR A 1 101 ? 5.467 -18.019 -17.183 1.00 87.19 101 TYR A O 1
ATOM 827 N N . SER A 1 102 ? 4.470 -16.843 -15.549 1.00 85.06 102 SER A N 1
ATOM 828 C CA . SER A 1 102 ? 3.145 -16.876 -16.151 1.00 85.06 102 SER A CA 1
ATOM 829 C C . SER A 1 102 ? 2.768 -15.480 -16.621 1.00 85.06 102 SER A C 1
ATOM 831 O O . SER A 1 102 ? 2.545 -14.565 -15.822 1.00 85.06 102 SER A O 1
ATOM 833 N N . TYR A 1 103 ? 2.665 -15.325 -17.937 1.00 81.38 103 TYR A N 1
ATOM 834 C CA . TYR A 1 103 ? 2.152 -14.101 -18.531 1.00 81.38 103 TYR A CA 1
ATOM 835 C C . TYR A 1 103 ? 0.627 -14.061 -18.391 1.00 81.38 103 TYR A C 1
ATOM 837 O O . TYR A 1 103 ? -0.050 -15.060 -18.670 1.00 81.38 103 TYR A O 1
ATOM 845 N N . PRO A 1 104 ? 0.055 -12.933 -17.950 1.00 72.31 104 PRO A N 1
ATOM 846 C CA . PRO A 1 104 ? -1.386 -12.797 -17.878 1.00 72.31 104 PRO A CA 1
ATOM 847 C C . PRO A 1 104 ? -1.994 -12.914 -19.270 1.00 72.31 104 PRO A C 1
ATOM 849 O O . PRO A 1 104 ? -1.403 -12.556 -20.292 1.00 72.31 104 PRO A O 1
ATOM 852 N N . LYS A 1 105 ? -3.205 -13.465 -19.306 1.00 74.75 105 LYS A N 1
ATOM 853 C CA . LYS A 1 105 ? -3.924 -13.634 -20.563 1.00 74.75 105 LYS A CA 1
ATOM 854 C C . LYS A 1 105 ? -4.294 -12.249 -21.098 1.00 74.75 105 LYS A C 1
ATOM 856 O O . LYS A 1 105 ? -4.829 -11.452 -20.326 1.00 74.75 105 LYS A O 1
ATOM 861 N N . PRO A 1 106 ? -4.071 -11.969 -22.393 1.00 66.38 106 PRO A N 1
ATOM 862 C CA . PRO A 1 106 ? -4.508 -10.714 -22.984 1.00 66.38 106 PRO A CA 1
ATOM 863 C C . PRO A 1 106 ? -6.019 -10.563 -22.786 1.00 66.38 106 PRO A C 1
ATOM 865 O O . PRO A 1 106 ? -6.784 -11.485 -23.074 1.00 66.38 106 PRO A O 1
ATOM 868 N N . GLN A 1 107 ? -6.431 -9.414 -22.255 1.00 65.44 107 GLN A N 1
ATOM 869 C CA . GLN A 1 107 ? -7.827 -9.067 -21.996 1.00 65.44 107 GLN A CA 1
ATOM 870 C C . GLN A 1 107 ? -8.452 -8.543 -23.304 1.00 65.44 107 GLN A C 1
ATOM 872 O O . GLN A 1 107 ? -8.125 -7.434 -23.719 1.00 65.44 107 GLN A O 1
ATOM 877 N N . PRO A 1 108 ? -9.339 -9.298 -23.979 1.00 57.81 108 PRO A N 1
ATOM 878 C CA . PRO A 1 108 ? -9.820 -8.941 -25.318 1.00 57.81 108 PRO A CA 1
ATOM 879 C C . PRO A 1 108 ? -10.759 -7.721 -25.352 1.00 57.81 108 PRO A C 1
ATOM 881 O O . PRO A 1 108 ? -10.997 -7.179 -26.427 1.00 57.81 108 PRO A O 1
ATOM 884 N N . GLU A 1 109 ? -11.299 -7.294 -24.205 1.00 58.84 109 GLU A N 1
ATOM 885 C CA . GLU A 1 109 ? -12.313 -6.225 -24.103 1.00 58.84 109 GLU A CA 1
ATOM 886 C C . GLU A 1 109 ? -11.830 -4.990 -23.322 1.00 58.84 109 GLU A C 1
ATOM 888 O O . GLU A 1 109 ? -12.546 -3.997 -23.185 1.00 58.84 109 GLU A O 1
ATOM 893 N N . SER A 1 110 ? -10.601 -5.030 -22.813 1.00 52.59 110 SER A N 1
ATOM 894 C CA . SER A 1 110 ? -10.007 -3.943 -22.046 1.00 52.59 110 SER A CA 1
ATOM 895 C C . SER A 1 110 ? -9.349 -2.936 -22.992 1.00 52.59 110 SER A C 1
ATOM 897 O O . SER A 1 110 ? -8.179 -3.073 -23.323 1.00 52.59 110 SER A O 1
ATOM 899 N N . ASN A 1 111 ? -10.070 -1.878 -23.375 1.00 49.22 111 ASN A N 1
ATOM 900 C CA . ASN A 1 111 ? -9.481 -0.672 -23.992 1.00 49.22 111 ASN A CA 1
ATOM 901 C C . ASN A 1 111 ? -8.665 0.177 -22.987 1.00 49.22 111 ASN A C 1
ATOM 903 O O . ASN A 1 111 ? -8.424 1.363 -23.219 1.00 49.22 111 ASN A O 1
ATOM 907 N N . TYR A 1 112 ? -8.299 -0.382 -21.832 1.00 54.34 112 TYR A N 1
ATOM 908 C CA . TYR A 1 112 ? -7.464 0.304 -20.859 1.00 54.34 112 TYR A CA 1
ATOM 909 C C . TYR A 1 112 ? -6.010 0.232 -21.320 1.00 54.34 112 TYR A C 1
ATOM 911 O O . TYR A 1 112 ? -5.286 -0.699 -20.978 1.00 54.34 112 TYR A O 1
ATOM 919 N N . ASP A 1 113 ? -5.589 1.237 -22.090 1.00 51.62 113 ASP A N 1
ATOM 920 C CA . ASP A 1 113 ? -4.176 1.527 -22.331 1.00 51.62 113 ASP A CA 1
ATOM 921 C C . ASP A 1 113 ? -3.546 2.050 -21.029 1.00 51.62 113 ASP A C 1
ATOM 923 O O . ASP A 1 113 ? -3.295 3.243 -20.857 1.00 51.62 113 ASP A O 1
ATOM 927 N N . LEU A 1 114 ? -3.286 1.141 -20.087 1.00 55.12 114 LEU A N 1
ATOM 928 C CA . LEU A 1 114 ? -2.370 1.380 -18.967 1.00 55.12 114 LEU A CA 1
ATOM 929 C C . LEU A 1 114 ? -0.900 1.299 -19.414 1.00 55.12 114 LEU A C 1
ATOM 931 O O . LEU A 1 114 ? -0.003 1.355 -18.590 1.00 55.12 114 LEU A O 1
ATOM 935 N N . TYR A 1 115 ? -0.640 1.264 -20.728 1.00 55.41 115 TYR A N 1
ATOM 936 C CA . TYR A 1 115 ? 0.690 1.303 -21.347 1.00 55.41 115 TYR A CA 1
ATOM 937 C C . TYR A 1 115 ? 1.508 2.572 -21.058 1.00 55.41 115 TYR A C 1
ATOM 939 O O . TYR A 1 115 ? 2.603 2.720 -21.597 1.00 55.41 115 TYR A O 1
ATOM 947 N N . ARG A 1 116 ? 1.012 3.504 -20.235 1.00 60.19 116 ARG A N 1
ATOM 948 C CA . ARG A 1 116 ? 1.852 4.605 -19.764 1.00 60.19 116 ARG A CA 1
ATOM 949 C C . ARG A 1 116 ? 2.863 4.045 -18.783 1.00 60.19 116 ARG A C 1
ATOM 951 O O . ARG A 1 116 ? 2.484 3.446 -17.780 1.00 60.19 116 ARG A O 1
ATOM 958 N N . SER A 1 117 ? 4.142 4.259 -19.070 1.00 73.44 117 SER A N 1
ATOM 959 C CA . SER A 1 117 ? 5.205 3.855 -18.159 1.00 73.44 117 SER A CA 1
ATOM 960 C C . SER A 1 117 ? 5.010 4.539 -16.803 1.00 73.44 117 SER A C 1
ATOM 962 O O . SER A 1 117 ? 4.498 5.664 -16.715 1.00 73.44 117 SER A O 1
ATOM 964 N N . PHE A 1 118 ? 5.430 3.872 -15.724 1.00 83.44 118 PHE A N 1
ATOM 965 C CA . PHE A 1 118 ? 5.456 4.482 -14.393 1.00 83.44 118 PHE A CA 1
ATOM 966 C C . PHE A 1 118 ? 6.129 5.860 -14.430 1.00 83.44 118 PHE A C 1
ATOM 968 O O . PHE A 1 118 ? 5.641 6.792 -13.796 1.00 83.44 118 PHE A O 1
ATOM 975 N N . THR A 1 119 ? 7.199 6.000 -15.222 1.00 83.50 119 THR A N 1
ATOM 976 C CA . THR A 1 119 ? 7.939 7.249 -15.435 1.00 83.50 119 THR A CA 1
ATOM 977 C C . THR A 1 119 ? 7.014 8.391 -15.858 1.00 83.50 119 THR A C 1
ATOM 979 O O . THR A 1 119 ? 6.944 9.408 -15.168 1.00 83.50 119 THR A O 1
ATOM 982 N N . GLU A 1 120 ? 6.224 8.204 -16.920 1.00 85.06 120 GLU A N 1
ATOM 983 C CA . GLU A 1 120 ? 5.299 9.232 -17.414 1.00 85.06 120 GLU A CA 1
ATOM 984 C C . GLU A 1 120 ? 4.235 9.609 -16.373 1.00 85.06 120 GLU A C 1
ATOM 986 O O . GLU A 1 120 ? 3.907 10.788 -16.192 1.00 85.06 120 GLU A O 1
ATOM 991 N N . MET A 1 121 ? 3.680 8.610 -15.676 1.00 87.75 121 MET A N 1
ATOM 992 C CA . MET A 1 121 ? 2.682 8.842 -14.628 1.00 87.75 121 MET A CA 1
ATOM 993 C C . MET A 1 121 ? 3.285 9.612 -13.450 1.00 87.75 121 MET A C 1
ATOM 995 O O . MET A 1 121 ? 2.703 10.594 -12.982 1.00 87.75 121 MET A O 1
ATOM 999 N N . ALA A 1 122 ? 4.464 9.199 -12.990 1.00 86.38 122 ALA A N 1
ATOM 1000 C CA . ALA A 1 122 ? 5.169 9.792 -11.867 1.00 86.38 122 ALA A CA 1
ATOM 1001 C C . ALA A 1 122 ? 5.575 11.242 -12.154 1.00 86.38 122 ALA A C 1
ATOM 1003 O O . ALA A 1 122 ? 5.343 12.122 -11.322 1.00 86.38 122 ALA A O 1
ATOM 1004 N N . GLU A 1 123 ? 6.108 11.524 -13.342 1.00 87.44 123 GLU A N 1
ATOM 1005 C CA . GLU A 1 123 ? 6.456 12.879 -13.771 1.00 87.44 123 GLU A CA 1
ATOM 1006 C C . GLU A 1 123 ? 5.231 13.784 -13.878 1.00 87.44 123 GLU A C 1
ATOM 1008 O O . GLU A 1 123 ? 5.234 14.896 -13.340 1.00 87.44 123 GLU A O 1
ATOM 1013 N N . GLY A 1 124 ? 4.156 13.305 -14.512 1.00 87.75 124 GLY A N 1
ATOM 1014 C CA . GLY A 1 124 ? 2.915 14.063 -14.659 1.00 87.75 124 GLY A CA 1
ATOM 1015 C C . GLY A 1 124 ? 2.278 14.414 -13.312 1.00 87.75 124 GLY A C 1
ATOM 1016 O O . GLY A 1 124 ? 1.866 15.560 -13.090 1.00 87.75 124 GLY A O 1
ATOM 1017 N N . LEU A 1 125 ? 2.237 13.455 -12.382 1.00 90.06 125 LEU A N 1
ATOM 1018 C CA . LEU A 1 125 ? 1.701 13.667 -11.037 1.00 90.06 125 LEU A CA 1
ATOM 1019 C C . LEU A 1 125 ? 2.610 14.564 -10.193 1.00 90.06 125 LEU A C 1
ATOM 1021 O O . LEU A 1 125 ? 2.106 15.476 -9.541 1.00 90.06 125 LEU A O 1
ATOM 1025 N N . LYS A 1 126 ? 3.936 14.384 -10.247 1.00 86.12 126 LYS A N 1
ATOM 1026 C CA . LYS A 1 126 ? 4.908 15.260 -9.568 1.00 86.12 126 LYS A CA 1
ATOM 1027 C C . LYS A 1 126 ? 4.795 16.701 -10.057 1.00 86.12 126 LYS A C 1
ATOM 1029 O O . LYS A 1 126 ? 4.761 17.628 -9.250 1.00 86.12 126 LYS A O 1
ATOM 1034 N N . TYR A 1 127 ? 4.697 16.897 -11.369 1.00 87.31 127 TYR A N 1
ATOM 1035 C CA . TYR A 1 127 ? 4.508 18.212 -11.971 1.00 87.31 127 TYR A CA 1
ATOM 1036 C C . TYR A 1 127 ? 3.205 18.872 -11.507 1.00 87.31 127 TYR A C 1
ATOM 1038 O O . TYR A 1 127 ? 3.198 20.050 -11.145 1.00 87.31 127 TYR A O 1
ATOM 1046 N N . SER A 1 128 ? 2.109 18.109 -11.491 1.00 88.06 128 SER A N 1
ATOM 1047 C CA . SER A 1 128 ? 0.792 18.596 -11.068 1.00 88.06 128 SER A CA 1
ATOM 1048 C C . SER A 1 128 ? 0.777 18.941 -9.578 1.00 88.06 128 SER A C 1
ATOM 1050 O O . SER A 1 128 ? 0.300 20.012 -9.208 1.00 88.06 128 SER A O 1
ATOM 1052 N N . TRP A 1 129 ? 1.382 18.093 -8.743 1.00 86.56 129 TRP A N 1
ATOM 1053 C CA . TRP A 1 129 ? 1.543 18.325 -7.309 1.00 86.56 129 TRP A CA 1
ATOM 1054 C C . TRP A 1 129 ? 2.316 19.606 -7.020 1.00 86.56 129 TRP A C 1
ATOM 1056 O O . TRP A 1 129 ? 1.816 20.471 -6.315 1.00 86.56 129 TRP A O 1
ATOM 1066 N N . ASN A 1 130 ? 3.496 19.780 -7.621 1.00 84.81 130 ASN A N 1
ATOM 1067 C CA . ASN A 1 130 ? 4.353 20.941 -7.360 1.00 84.81 130 ASN A CA 1
ATOM 1068 C C . ASN A 1 130 ? 3.679 22.276 -7.712 1.00 84.81 130 ASN A C 1
ATOM 1070 O O . ASN A 1 130 ? 3.981 23.300 -7.103 1.00 84.81 130 ASN A O 1
ATOM 1074 N N . LYS A 1 131 ? 2.755 22.282 -8.681 1.00 84.94 131 LYS A N 1
ATOM 1075 C CA . LYS A 1 131 ? 1.946 23.469 -8.992 1.00 84.94 131 LYS A CA 1
ATOM 1076 C C . LYS A 1 131 ? 0.924 23.800 -7.913 1.00 84.94 131 LYS A C 1
ATOM 1078 O O . LYS A 1 131 ? 0.630 24.971 -7.715 1.00 84.94 131 LYS A O 1
ATOM 1083 N N . ILE A 1 132 ? 0.356 22.784 -7.275 1.00 81.12 132 ILE A N 1
ATOM 1084 C CA . ILE A 1 132 ? -0.649 22.937 -6.220 1.00 81.12 132 ILE A CA 1
ATOM 1085 C C . ILE A 1 132 ? 0.049 23.296 -4.903 1.00 81.12 132 ILE A C 1
ATOM 1087 O O . ILE A 1 132 ? -0.332 24.255 -4.239 1.00 81.12 132 ILE A O 1
ATOM 1091 N N . ASP A 1 133 ? 1.117 22.572 -4.576 1.00 70.44 133 ASP A N 1
ATOM 1092 C CA . ASP A 1 133 ? 1.886 22.701 -3.336 1.00 70.44 133 ASP A CA 1
ATOM 1093 C C . ASP A 1 133 ? 2.662 24.023 -3.259 1.00 70.44 133 ASP A C 1
ATOM 1095 O O . ASP A 1 133 ? 2.773 24.627 -2.198 1.00 70.44 133 ASP A O 1
ATOM 1099 N N . GLY A 1 134 ? 3.089 24.572 -4.404 1.00 60.38 134 GLY A N 1
ATOM 1100 C CA . GLY A 1 134 ? 3.679 25.914 -4.485 1.00 60.38 134 GLY A CA 1
ATOM 1101 C C . GLY A 1 134 ? 2.753 27.057 -4.029 1.00 60.38 134 GLY A C 1
ATOM 1102 O O . GLY A 1 134 ? 3.201 28.200 -3.938 1.00 60.38 134 GLY A O 1
ATOM 1103 N N . HIS A 1 135 ? 1.479 26.766 -3.743 1.00 51.56 135 HIS A N 1
ATOM 1104 C CA . HIS A 1 135 ? 0.506 27.689 -3.158 1.00 51.56 135 HIS A CA 1
ATOM 1105 C C . HIS A 1 135 ? 0.155 27.381 -1.691 1.00 51.56 135 HIS A C 1
ATOM 1107 O O . HIS A 1 135 ? -0.614 28.137 -1.096 1.00 51.56 135 HIS A O 1
ATOM 1113 N N . SER A 1 136 ? 0.702 26.313 -1.099 1.00 54.12 136 SER A N 1
ATOM 1114 C CA . SER A 1 136 ? 0.488 25.969 0.307 1.00 54.12 136 SER A CA 1
ATOM 1115 C C . SER A 1 136 ? 1.305 26.904 1.201 1.00 54.12 136 SER A C 1
ATOM 1117 O O . SER A 1 136 ? 2.531 26.949 1.134 1.00 54.12 136 SER A O 1
ATOM 1119 N N . THR A 1 137 ? 0.618 27.710 2.008 1.00 47.38 137 THR A N 1
ATOM 1120 C CA . THR A 1 137 ? 1.228 28.676 2.937 1.00 47.38 137 THR A CA 1
ATOM 1121 C C . THR A 1 137 ? 1.506 28.095 4.323 1.00 47.38 137 THR A C 1
ATOM 1123 O O . THR A 1 137 ? 1.997 28.821 5.184 1.00 47.38 137 THR A O 1
ATOM 1126 N N . ASP A 1 138 ? 1.163 26.828 4.560 1.00 51.69 138 ASP A N 1
ATOM 1127 C CA . ASP A 1 138 ? 1.211 26.226 5.889 1.00 51.69 138 ASP A CA 1
ATOM 1128 C C . ASP A 1 138 ? 2.479 25.388 6.088 1.00 51.69 138 ASP A C 1
ATOM 1130 O O . ASP A 1 138 ? 2.742 24.448 5.344 1.00 51.69 138 ASP A O 1
ATOM 1134 N N . ASP A 1 139 ? 3.196 25.660 7.185 1.00 50.84 139 ASP A N 1
ATOM 1135 C CA . ASP A 1 139 ? 4.304 24.868 7.762 1.00 50.84 139 ASP A CA 1
ATOM 1136 C C . ASP A 1 139 ? 3.908 23.412 8.128 1.00 50.84 139 ASP A C 1
ATOM 1138 O O . ASP A 1 139 ? 4.651 22.691 8.802 1.00 50.84 139 ASP A O 1
ATOM 1142 N N . CYS A 1 140 ? 2.713 22.955 7.743 1.00 54.88 140 CYS A N 1
ATOM 1143 C CA . CYS A 1 140 ? 2.254 21.601 7.997 1.00 54.88 140 CYS A CA 1
ATOM 1144 C C . CYS A 1 140 ? 2.748 20.687 6.868 1.00 54.88 140 CYS A C 1
ATOM 1146 O O . CYS A 1 140 ? 2.356 20.816 5.710 1.00 54.88 140 CYS A O 1
ATOM 1148 N N . ASN A 1 141 ? 3.620 19.741 7.214 1.00 66.38 141 ASN A N 1
ATOM 1149 C CA . ASN A 1 141 ? 4.164 18.758 6.281 1.00 66.38 141 ASN A CA 1
ATOM 1150 C C . ASN A 1 141 ? 3.113 17.661 5.995 1.00 66.38 141 ASN A C 1
ATOM 1152 O O . ASN A 1 141 ? 3.249 16.506 6.408 1.00 66.38 141 ASN A O 1
ATOM 1156 N N . SER A 1 142 ? 1.992 18.046 5.372 1.00 69.56 142 SER A N 1
ATOM 1157 C CA . SER A 1 142 ? 0.829 17.183 5.109 1.00 69.56 142 SER A CA 1
ATOM 1158 C C . SER A 1 142 ? 1.222 15.928 4.335 1.00 69.56 142 SER A C 1
ATOM 1160 O O . SER A 1 142 ? 0.780 14.838 4.687 1.00 69.56 142 SER A O 1
ATOM 1162 N N . ARG A 1 143 ? 2.143 16.059 3.374 1.00 79.88 143 ARG A N 1
ATOM 1163 C CA . ARG A 1 143 ? 2.686 14.948 2.585 1.00 79.88 143 ARG A CA 1
ATOM 1164 C C . ARG A 1 143 ? 3.365 13.880 3.441 1.00 79.88 143 ARG A C 1
ATOM 1166 O O . ARG A 1 143 ? 3.067 12.699 3.280 1.00 79.88 143 ARG A O 1
ATOM 1173 N N . GLU A 1 144 ? 4.257 14.269 4.354 1.00 78.31 144 GLU A N 1
ATOM 1174 C CA . GLU A 1 144 ? 4.928 13.315 5.251 1.00 78.31 144 GLU A CA 1
ATOM 1175 C C . GLU A 1 144 ? 3.916 12.607 6.152 1.00 78.31 144 GLU A C 1
ATOM 1177 O O . GLU A 1 144 ? 3.955 11.383 6.300 1.00 78.31 144 GLU A O 1
ATOM 1182 N N . SER A 1 145 ? 2.962 13.362 6.706 1.00 75.94 145 SER A N 1
ATOM 1183 C CA . SER A 1 145 ? 1.907 12.789 7.542 1.00 75.94 145 SER A CA 1
ATOM 1184 C C . SER A 1 145 ? 1.007 11.830 6.767 1.00 75.94 145 SER A C 1
ATOM 1186 O O . SER A 1 145 ? 0.616 10.810 7.324 1.00 75.94 145 SER A O 1
ATOM 1188 N N . GLU A 1 146 ? 0.634 12.148 5.530 1.00 77.62 146 GLU A N 1
ATOM 1189 C CA . GLU A 1 146 ? -0.265 11.327 4.717 1.00 77.62 146 GLU A CA 1
ATOM 1190 C C . GLU A 1 146 ? 0.401 10.055 4.228 1.00 77.62 146 GLU A C 1
ATOM 1192 O O . GLU A 1 146 ? -0.232 9.005 4.260 1.00 77.62 146 GLU A O 1
ATOM 1197 N N . ASN A 1 147 ? 1.672 10.130 3.840 1.00 83.62 147 ASN A N 1
ATOM 1198 C CA . ASN A 1 147 ? 2.393 8.996 3.279 1.00 83.62 147 ASN A CA 1
ATOM 1199 C C . ASN A 1 147 ? 2.975 8.048 4.343 1.00 83.62 147 ASN A C 1
ATOM 1201 O O . ASN A 1 147 ? 3.434 6.960 4.006 1.00 83.62 147 ASN A O 1
ATOM 1205 N N . SER A 1 148 ? 2.931 8.416 5.625 1.00 82.00 148 SER A N 1
ATOM 1206 C CA . SER A 1 148 ? 3.357 7.554 6.738 1.00 82.00 148 SER A CA 1
ATOM 1207 C C . SER A 1 148 ? 2.271 6.535 7.113 1.00 82.00 148 SER A C 1
ATOM 1209 O O . SER A 1 148 ? 1.857 6.473 8.261 1.00 82.00 148 SER A O 1
ATOM 1211 N N . ILE A 1 149 ? 1.693 5.814 6.153 1.00 80.00 149 ILE A N 1
ATOM 1212 C CA . ILE A 1 149 ? 0.567 4.890 6.395 1.00 80.00 149 ILE A CA 1
ATOM 1213 C C . ILE A 1 149 ? 1.104 3.545 6.904 1.00 80.00 149 ILE A C 1
ATOM 1215 O O . ILE A 1 149 ? 2.086 3.082 6.343 1.00 80.00 149 ILE A O 1
ATOM 1219 N N . PRO A 1 150 ? 0.455 2.867 7.871 1.00 74.00 150 PRO A N 1
ATOM 1220 C CA . PRO A 1 150 ? -0.614 3.399 8.706 1.00 74.00 150 PRO A CA 1
ATOM 1221 C C . PRO A 1 150 ? -0.078 4.483 9.649 1.00 74.00 150 PRO A C 1
ATOM 1223 O O . PRO A 1 150 ? 0.994 4.345 10.227 1.00 74.00 150 PRO A O 1
ATOM 1226 N N . ASN A 1 151 ? -0.864 5.537 9.851 1.00 71.25 151 ASN A N 1
ATOM 1227 C CA . ASN A 1 151 ? -0.623 6.556 10.873 1.00 71.25 151 ASN A CA 1
ATOM 1228 C C . ASN A 1 151 ? -1.874 6.751 11.733 1.00 71.25 151 ASN A C 1
ATOM 1230 O O . ASN A 1 151 ? -2.895 6.082 11.576 1.00 71.25 151 ASN A O 1
ATOM 1234 N N . ASN A 1 152 ? -1.798 7.717 12.645 1.00 62.78 152 ASN A N 1
ATOM 1235 C CA . ASN A 1 152 ? -2.903 8.105 13.513 1.00 62.78 152 ASN A CA 1
ATOM 1236 C C . ASN A 1 152 ? -4.164 8.587 12.766 1.00 62.78 152 ASN A C 1
ATOM 1238 O O . ASN A 1 152 ? -5.246 8.528 13.348 1.00 62.78 152 ASN A O 1
ATOM 1242 N N . ARG A 1 153 ? -4.053 9.068 11.519 1.00 63.69 153 ARG A N 1
ATOM 1243 C CA . ARG A 1 153 ? -5.181 9.560 10.707 1.00 63.69 153 ARG A CA 1
ATOM 1244 C C . ARG A 1 153 ? -5.710 8.510 9.738 1.00 63.69 153 ARG A C 1
ATOM 1246 O O . ARG A 1 153 ? -6.918 8.440 9.522 1.00 63.69 153 ARG A O 1
ATOM 1253 N N . PHE A 1 154 ? -4.824 7.716 9.142 1.00 74.50 154 PHE A N 1
ATOM 1254 C CA . PHE A 1 154 ? -5.163 6.803 8.058 1.00 74.50 154 PHE A CA 1
ATOM 1255 C C . PHE A 1 154 ? -4.609 5.413 8.311 1.00 74.50 154 PHE A C 1
ATOM 1257 O O . PHE A 1 154 ? -3.415 5.220 8.520 1.00 74.50 154 PHE A O 1
ATOM 1264 N N . LEU A 1 155 ? -5.492 4.425 8.206 1.00 79.38 155 LEU A N 1
ATOM 1265 C CA . LEU A 1 155 ? -5.123 3.021 8.364 1.00 79.38 155 LEU A CA 1
ATOM 1266 C C . LEU A 1 155 ? -4.589 2.406 7.066 1.00 79.38 155 LEU A C 1
ATOM 1268 O O . LEU A 1 155 ? -3.875 1.411 7.110 1.00 79.38 155 LEU A O 1
ATOM 1272 N N . THR A 1 156 ? -4.984 2.946 5.909 1.00 88.56 156 THR A N 1
ATOM 1273 C CA . THR A 1 156 ? -4.643 2.406 4.583 1.00 88.56 156 THR A CA 1
ATOM 1274 C C . THR A 1 156 ? -4.562 3.523 3.548 1.00 88.56 156 THR A C 1
ATOM 1276 O O . THR A 1 156 ? -5.105 4.609 3.765 1.00 88.56 156 THR A O 1
ATOM 1279 N N . ILE A 1 157 ? -3.969 3.230 2.388 1.00 91.94 157 ILE A N 1
ATOM 1280 C CA . ILE A 1 157 ? -3.889 4.164 1.251 1.00 91.94 157 ILE A CA 1
ATOM 1281 C C . ILE A 1 157 ? -5.279 4.612 0.792 1.00 91.94 157 ILE A C 1
ATOM 1283 O O . ILE A 1 157 ? -5.495 5.785 0.507 1.00 91.94 157 ILE A O 1
ATOM 1287 N N . VAL A 1 158 ? -6.254 3.700 0.813 1.00 92.56 158 VAL A N 1
ATOM 1288 C CA . VAL A 1 158 ? -7.653 4.022 0.498 1.00 92.56 158 VAL A CA 1
ATOM 1289 C C . VAL A 1 158 ? -8.217 5.054 1.480 1.00 92.56 158 VAL A C 1
ATOM 1291 O O . VAL A 1 158 ? -8.865 6.005 1.052 1.00 92.56 158 VAL A O 1
ATOM 1294 N N . HIS A 1 159 ? -7.949 4.918 2.785 1.00 89.69 159 HIS A N 1
ATOM 1295 C CA . HIS A 1 159 ? -8.387 5.915 3.769 1.00 89.69 159 HIS A CA 1
ATOM 1296 C C . HIS A 1 159 ? -7.683 7.259 3.586 1.00 89.69 159 HIS A C 1
ATOM 1298 O O . HIS A 1 159 ? -8.336 8.288 3.733 1.00 89.69 159 HIS A O 1
ATOM 1304 N N . ALA A 1 160 ? -6.386 7.263 3.264 1.00 90.00 160 ALA A N 1
ATOM 1305 C CA . ALA A 1 160 ? -5.650 8.499 3.013 1.00 90.00 160 ALA A CA 1
ATOM 1306 C C . ALA A 1 160 ? -6.192 9.234 1.783 1.00 90.00 160 ALA A C 1
ATOM 1308 O O . ALA A 1 160 ? -6.497 10.421 1.868 1.00 90.00 160 ALA A O 1
ATOM 1309 N N . PHE A 1 161 ? -6.442 8.509 0.690 1.00 93.81 161 PHE A N 1
ATOM 1310 C CA . PHE A 1 161 ? -7.085 9.050 -0.504 1.00 93.81 161 PHE A CA 1
ATOM 1311 C C . PHE A 1 161 ? -8.467 9.635 -0.209 1.00 93.81 161 PHE A C 1
ATOM 1313 O O . PHE A 1 161 ? -8.714 10.803 -0.496 1.00 93.81 161 PHE A O 1
ATOM 1320 N N . VAL A 1 162 ? -9.363 8.853 0.405 1.00 91.38 162 VAL A N 1
ATOM 1321 C CA . VAL A 1 162 ? -10.709 9.332 0.757 1.00 91.38 162 VAL A CA 1
ATOM 1322 C C . VAL A 1 162 ? -10.617 10.537 1.692 1.00 91.38 162 VAL A C 1
ATOM 1324 O O . VAL A 1 162 ? -11.338 11.512 1.510 1.00 91.38 162 VAL A O 1
ATOM 1327 N N . GLY A 1 163 ? -9.703 10.500 2.662 1.00 85.81 163 GLY A N 1
ATOM 1328 C CA . GLY A 1 163 ? -9.452 11.594 3.588 1.00 85.81 163 GLY A CA 1
ATOM 1329 C C . GLY A 1 163 ? -9.050 12.888 2.885 1.00 85.81 163 GLY A C 1
ATOM 1330 O O . GLY A 1 163 ? -9.626 13.926 3.203 1.00 85.81 163 GLY A O 1
ATOM 1331 N N . ALA A 1 164 ? -8.103 12.831 1.945 1.00 86.94 164 ALA A N 1
ATOM 1332 C CA . ALA A 1 164 ? -7.680 13.988 1.156 1.00 86.94 164 ALA A CA 1
ATOM 1333 C C . ALA A 1 164 ? -8.865 14.583 0.379 1.00 86.94 164 ALA A C 1
ATOM 1335 O O . ALA A 1 164 ? -9.182 15.762 0.529 1.00 86.94 164 ALA A O 1
ATOM 1336 N N . ILE A 1 165 ? -9.623 13.742 -0.335 1.00 89.75 165 ILE A N 1
ATOM 1337 C CA . ILE A 1 165 ? -10.798 14.189 -1.098 1.00 89.75 165 ILE A CA 1
ATOM 1338 C C . ILE A 1 165 ? -11.858 14.832 -0.195 1.00 89.75 165 ILE A C 1
ATOM 1340 O O . ILE A 1 165 ? -12.397 15.885 -0.531 1.00 89.75 165 ILE A O 1
ATOM 1344 N N . LEU A 1 166 ? -12.147 14.241 0.968 1.00 84.44 166 LEU A N 1
ATOM 1345 C CA . LEU A 1 166 ? -13.131 14.784 1.910 1.00 84.44 166 LEU A CA 1
ATOM 1346 C C . LEU A 1 166 ? -12.700 16.119 2.532 1.00 84.44 166 LEU A C 1
ATOM 1348 O O . LEU A 1 166 ? -13.563 16.905 2.920 1.00 84.44 166 LEU A O 1
ATOM 1352 N N . ARG A 1 167 ? -11.395 16.398 2.611 1.00 81.75 167 ARG A N 1
ATOM 1353 C CA . ARG A 1 167 ? -10.865 17.708 3.025 1.00 81.75 167 ARG A CA 1
ATOM 1354 C C . ARG A 1 167 ? -10.798 18.724 1.881 1.00 81.75 167 ARG A C 1
ATOM 1356 O O . ARG A 1 167 ? -10.483 19.882 2.129 1.00 81.75 167 ARG A O 1
ATOM 1363 N N . GLY A 1 168 ? -11.125 18.320 0.652 1.00 81.69 168 GLY A N 1
ATOM 1364 C CA . GLY A 1 168 ? -10.941 19.148 -0.541 1.00 81.69 168 GLY A CA 1
ATOM 1365 C C . GLY A 1 168 ? -9.471 19.300 -0.942 1.00 81.69 168 GLY A C 1
ATOM 1366 O O . GLY A 1 168 ? -9.132 20.221 -1.682 1.00 81.69 168 GLY A O 1
ATOM 1367 N N . GLU A 1 169 ? -8.607 18.416 -0.447 1.00 84.44 169 GLU A N 1
ATOM 1368 C CA . GLU A 1 169 ? -7.183 18.376 -0.751 1.00 84.44 169 GLU A CA 1
ATOM 1369 C C . GLU A 1 169 ? -6.931 17.485 -1.968 1.00 84.44 169 GLU A C 1
ATOM 1371 O O . GLU A 1 169 ? -7.646 16.512 -2.237 1.00 84.44 169 GLU A O 1
ATOM 1376 N N . TYR A 1 170 ? -5.882 17.816 -2.713 1.00 86.38 170 TYR A N 1
ATOM 1377 C CA . TYR A 1 170 ? -5.379 16.925 -3.744 1.00 86.38 170 TYR A CA 1
ATOM 1378 C C . TYR A 1 170 ? -4.589 15.797 -3.055 1.00 86.38 170 TYR A C 1
ATOM 1380 O O . TYR A 1 170 ? -3.797 16.102 -2.166 1.00 86.38 170 TYR A O 1
ATOM 1388 N N . PRO A 1 171 ? -4.783 14.513 -3.405 1.00 90.06 171 PRO A N 1
ATOM 1389 C CA . PRO A 1 171 ? -3.974 13.433 -2.842 1.00 90.06 171 PRO A CA 1
ATOM 1390 C C . PRO A 1 171 ? -2.519 13.515 -3.314 1.00 90.06 171 PRO A C 1
ATOM 1392 O O . PRO A 1 171 ? -2.252 13.968 -4.429 1.00 90.06 171 PRO A O 1
ATOM 1395 N N . THR A 1 172 ? -1.575 13.038 -2.501 1.00 91.19 172 THR A N 1
ATOM 1396 C CA . THR A 1 172 ? -0.151 13.013 -2.872 1.00 91.19 172 THR A CA 1
ATOM 1397 C C . THR A 1 172 ? 0.113 12.099 -4.082 1.00 91.19 172 THR A C 1
ATOM 1399 O O . THR A 1 172 ? -0.618 11.120 -4.296 1.00 91.19 172 THR A O 1
ATOM 1402 N N . PRO A 1 173 ? 1.163 12.365 -4.890 1.00 92.75 173 PRO A N 1
ATOM 1403 C CA . PRO A 1 173 ? 1.555 11.488 -5.994 1.00 92.75 173 PRO A CA 1
ATOM 1404 C C . PRO A 1 173 ? 1.761 10.035 -5.568 1.00 92.75 173 PRO A C 1
ATOM 1406 O O . PRO A 1 173 ? 1.358 9.130 -6.291 1.00 92.75 173 PRO A O 1
ATOM 1409 N N . GLU A 1 174 ? 2.327 9.807 -4.382 1.00 93.38 174 GLU A N 1
ATOM 1410 C CA . GLU A 1 174 ? 2.545 8.474 -3.824 1.00 93.38 174 GLU A CA 1
ATOM 1411 C C . GLU A 1 174 ? 1.235 7.713 -3.622 1.00 93.38 174 GLU A C 1
ATOM 1413 O O . GLU A 1 174 ? 1.125 6.556 -4.031 1.00 93.38 174 GLU A O 1
ATOM 1418 N N . ILE A 1 175 ? 0.223 8.366 -3.041 1.00 93.69 175 ILE A N 1
ATOM 1419 C CA . ILE A 1 175 ? -1.103 7.775 -2.828 1.00 93.69 175 ILE A CA 1
ATOM 1420 C C . ILE A 1 175 ? -1.767 7.461 -4.171 1.00 93.69 175 ILE A C 1
ATOM 1422 O O . ILE A 1 175 ? -2.312 6.371 -4.346 1.00 93.69 175 ILE A O 1
ATOM 1426 N N . MET A 1 176 ? -1.708 8.387 -5.133 1.00 94.25 176 MET A N 1
ATOM 1427 C CA . MET A 1 176 ? -2.318 8.195 -6.454 1.00 94.25 176 MET A CA 1
ATOM 1428 C C . MET A 1 176 ? -1.669 7.051 -7.238 1.00 94.25 176 MET A C 1
ATOM 1430 O O . MET A 1 176 ? -2.388 6.204 -7.766 1.00 94.25 176 MET A O 1
ATOM 1434 N N . LEU A 1 177 ? -0.334 6.991 -7.276 1.00 93.81 177 LEU A N 1
ATOM 1435 C CA . LEU A 1 177 ? 0.406 5.910 -7.937 1.00 93.81 177 LEU A CA 1
ATOM 1436 C C . LE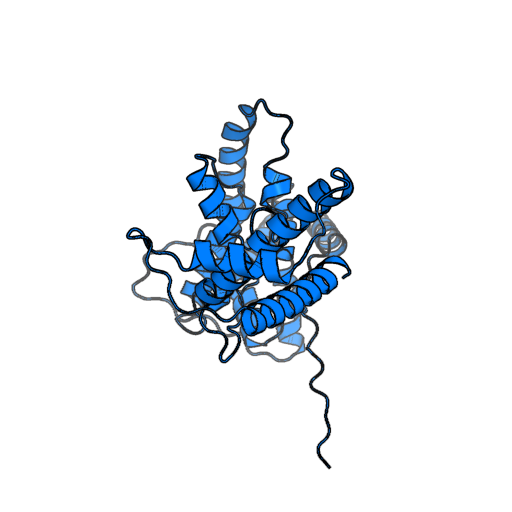U A 1 177 ? 0.123 4.561 -7.273 1.00 93.81 177 LEU A C 1
ATOM 1438 O O . LEU A 1 177 ? -0.181 3.588 -7.956 1.00 93.81 177 LEU A O 1
ATOM 1442 N N . SER A 1 178 ? 0.128 4.519 -5.942 1.00 94.94 178 SER A N 1
ATOM 1443 C CA . SER A 1 178 ? -0.178 3.307 -5.178 1.00 94.94 178 SER A CA 1
ATOM 1444 C C . SER A 1 178 ? -1.578 2.762 -5.469 1.00 94.94 178 SER A C 1
ATOM 1446 O O . SER A 1 178 ? -1.757 1.556 -5.656 1.00 94.94 178 SER A O 1
ATOM 1448 N N . LEU A 1 179 ? -2.586 3.638 -5.552 1.00 95.12 179 LEU A N 1
ATOM 1449 C CA . LEU A 1 179 ? -3.944 3.246 -5.934 1.00 95.12 179 LEU A CA 1
ATOM 1450 C C . LEU A 1 179 ? -4.012 2.735 -7.372 1.00 95.12 179 LEU A C 1
ATOM 1452 O O . LEU A 1 179 ? -4.623 1.693 -7.609 1.00 95.12 179 LEU A O 1
ATOM 1456 N N . ALA A 1 180 ? -3.398 3.457 -8.313 1.00 93.62 180 ALA A N 1
ATOM 1457 C CA . ALA A 1 180 ? -3.386 3.080 -9.722 1.00 93.62 180 ALA A CA 1
ATOM 1458 C C . ALA A 1 180 ? -2.757 1.694 -9.916 1.00 93.62 180 ALA A C 1
ATOM 1460 O O . ALA A 1 180 ? -3.370 0.827 -10.530 1.00 93.62 180 ALA A O 1
ATOM 1461 N N . MET A 1 181 ? -1.601 1.448 -9.301 1.00 93.75 181 MET A N 1
ATOM 1462 C CA . MET A 1 181 ? -0.893 0.172 -9.406 1.00 93.75 181 MET A CA 1
ATOM 1463 C C . MET A 1 181 ? -1.597 -0.970 -8.673 1.00 93.75 181 MET A C 1
ATOM 1465 O O . MET A 1 181 ? -1.607 -2.098 -9.156 1.00 93.75 181 MET A O 1
ATOM 1469 N N . SER A 1 182 ? -2.257 -0.694 -7.544 1.00 95.44 182 SER A N 1
ATOM 1470 C CA . SER A 1 182 ? -3.097 -1.695 -6.870 1.00 95.44 182 SER A CA 1
ATOM 1471 C C . SER A 1 182 ? -4.287 -2.123 -7.744 1.00 95.44 182 SER A C 1
ATOM 1473 O O . SER A 1 182 ? -4.638 -3.304 -7.778 1.00 95.44 182 SER A O 1
ATOM 1475 N N . LEU A 1 183 ? -4.908 -1.179 -8.466 1.00 93.88 183 LEU A N 1
ATOM 1476 C CA . LEU A 1 183 ? -5.982 -1.474 -9.422 1.00 93.88 183 LEU A CA 1
ATOM 1477 C C . LEU A 1 183 ? -5.461 -2.221 -10.648 1.00 93.88 183 LEU A C 1
ATOM 1479 O O . LEU A 1 183 ? -6.103 -3.175 -11.083 1.00 93.88 183 LEU A O 1
ATOM 1483 N N . ASP A 1 184 ? -4.311 -1.817 -11.179 1.00 91.38 184 ASP A N 1
ATOM 1484 C CA . ASP A 1 184 ? -3.698 -2.476 -12.329 1.00 91.38 184 ASP A CA 1
ATOM 1485 C C . ASP A 1 184 ? -3.323 -3.927 -12.004 1.00 91.38 184 ASP A C 1
ATOM 1487 O O . ASP A 1 184 ? -3.689 -4.848 -12.732 1.00 91.38 184 ASP A O 1
ATOM 1491 N N . LEU A 1 185 ? -2.737 -4.171 -10.827 1.00 93.56 185 LEU A N 1
ATOM 1492 C CA . LEU A 1 185 ? -2.485 -5.523 -10.329 1.00 93.56 185 LEU A CA 1
ATOM 1493 C C . LEU A 1 185 ? -3.773 -6.357 -10.255 1.00 93.56 185 LEU A C 1
ATOM 1495 O O . LEU A 1 185 ? -3.781 -7.515 -10.669 1.00 93.56 185 LEU A O 1
ATOM 1499 N N . TYR A 1 186 ? -4.874 -5.783 -9.760 1.00 93.94 186 TYR A N 1
ATOM 1500 C CA . TYR A 1 186 ? -6.169 -6.468 -9.705 1.00 93.94 186 TYR A CA 1
ATOM 1501 C C . TYR A 1 186 ? -6.702 -6.837 -11.098 1.00 93.94 186 TYR A C 1
ATOM 1503 O O . TYR A 1 186 ? -7.150 -7.968 -11.308 1.00 93.94 186 TYR A O 1
ATOM 1511 N N . LEU A 1 187 ? -6.640 -5.907 -12.054 1.00 90.56 187 LEU A N 1
ATOM 1512 C CA . LEU A 1 187 ? -7.091 -6.129 -13.432 1.00 90.56 187 LEU A CA 1
ATOM 1513 C C . LEU A 1 187 ? -6.207 -7.158 -14.151 1.00 90.56 187 LEU A C 1
ATOM 1515 O O . LEU A 1 187 ? -6.717 -8.073 -14.807 1.00 90.56 187 LEU A O 1
ATOM 1519 N N . THR A 1 188 ? -4.893 -7.050 -13.962 1.00 89.12 188 THR A N 1
ATOM 1520 C CA . THR A 1 188 ? -3.872 -7.941 -14.523 1.00 89.12 188 THR A CA 1
ATOM 1521 C C . THR A 1 188 ? -3.965 -9.356 -13.953 1.00 89.12 188 THR A C 1
ATOM 1523 O O . THR A 1 188 ? -3.715 -10.329 -14.663 1.00 89.12 188 THR A O 1
ATOM 1526 N N . ALA A 1 189 ? -4.397 -9.506 -12.700 1.00 91.56 189 ALA A N 1
ATOM 1527 C CA . ALA A 1 189 ? -4.599 -10.804 -12.062 1.00 91.56 189 ALA A CA 1
ATOM 1528 C C . ALA A 1 189 ? -5.816 -11.585 -12.602 1.00 91.56 189 ALA A C 1
ATOM 1530 O O . ALA A 1 189 ? -5.970 -12.755 -12.267 1.00 91.56 189 ALA A O 1
ATOM 1531 N N . VAL A 1 190 ? -6.700 -10.983 -13.412 1.00 89.31 190 VAL A N 1
ATOM 1532 C CA . VAL A 1 190 ? -7.845 -11.650 -14.082 1.00 89.31 190 VAL A CA 1
ATOM 1533 C C . VAL A 1 190 ? -8.667 -12.552 -13.137 1.00 89.31 190 VAL A C 1
ATOM 1535 O O . VAL A 1 190 ? -9.009 -13.693 -13.449 1.00 89.31 190 VAL A O 1
ATOM 1538 N N . GLY A 1 191 ? -8.984 -12.042 -11.945 1.00 89.38 191 GLY A N 1
ATOM 1539 C CA . GLY A 1 191 ? -9.774 -12.763 -10.939 1.00 89.38 191 GLY A CA 1
ATOM 1540 C C . GLY A 1 191 ? -8.987 -13.721 -10.037 1.00 89.38 191 GLY A C 1
ATOM 1541 O O . GLY A 1 191 ? -9.598 -14.347 -9.173 1.00 89.38 191 GLY A O 1
ATOM 1542 N N . GLU A 1 192 ? -7.661 -13.820 -10.182 1.00 93.12 192 GLU A N 1
ATOM 1543 C CA . GLU A 1 192 ? -6.794 -14.524 -9.220 1.00 93.12 192 GLU A CA 1
ATOM 1544 C C . GLU A 1 192 ? -6.711 -13.797 -7.872 1.00 93.12 192 GLU A C 1
ATOM 1546 O O . GLU A 1 192 ? -6.543 -14.444 -6.840 1.00 93.12 192 GLU A O 1
ATOM 1551 N N . LEU A 1 193 ? -6.849 -12.468 -7.882 1.00 94.94 193 LEU A N 1
ATOM 1552 C CA . LEU A 1 193 ? -6.838 -11.616 -6.696 1.00 94.94 193 LEU A CA 1
ATOM 1553 C C . LEU A 1 193 ? -8.158 -10.854 -6.572 1.00 94.94 193 LEU A C 1
ATOM 1555 O O . LEU A 1 193 ? -8.746 -10.404 -7.555 1.00 94.94 193 LEU A O 1
ATOM 1559 N N . THR A 1 194 ? -8.616 -10.677 -5.340 1.00 95.06 194 THR A N 1
ATOM 1560 C CA . THR A 1 194 ? -9.759 -9.825 -4.999 1.00 95.06 194 THR A CA 1
ATOM 1561 C C . THR A 1 194 ? -9.323 -8.388 -4.703 1.00 95.06 194 THR A C 1
ATOM 1563 O O . THR A 1 194 ? -8.182 -8.140 -4.316 1.00 95.06 194 THR A O 1
ATOM 1566 N N . LEU A 1 195 ? -10.255 -7.428 -4.796 1.00 94.25 195 LEU A N 1
ATOM 1567 C CA . LEU A 1 195 ? -10.004 -6.044 -4.362 1.00 94.25 195 LEU A CA 1
ATOM 1568 C C . LEU A 1 195 ? -9.581 -5.967 -2.886 1.00 94.25 195 LEU A C 1
ATOM 1570 O O . LEU A 1 195 ? -8.740 -5.151 -2.522 1.00 94.25 195 LEU A O 1
ATOM 1574 N N . GLU A 1 196 ? -10.141 -6.829 -2.028 1.00 93.75 196 GLU A N 1
ATOM 1575 C CA . GLU A 1 196 ? -9.726 -6.874 -0.625 1.00 93.75 196 GLU A CA 1
ATOM 1576 C C . GLU A 1 196 ? -8.259 -7.302 -0.492 1.00 93.75 196 GLU A C 1
ATOM 1578 O O . GLU A 1 196 ? -7.524 -6.704 0.291 1.00 93.75 196 GLU A O 1
ATOM 1583 N N . GLU A 1 197 ? -7.814 -8.274 -1.289 1.00 94.56 197 GLU A N 1
ATOM 1584 C CA . GLU A 1 197 ? -6.431 -8.750 -1.266 1.00 94.56 197 GLU A CA 1
ATOM 1585 C C . GLU A 1 197 ? -5.432 -7.702 -1.739 1.00 94.56 197 GLU A C 1
ATOM 1587 O O . GLU A 1 197 ? -4.410 -7.543 -1.079 1.00 94.56 197 GLU A O 1
ATOM 1592 N N . VAL A 1 198 ? -5.718 -6.967 -2.818 1.00 95.44 198 VAL A N 1
ATOM 1593 C CA . VAL A 1 198 ? -4.770 -5.969 -3.352 1.00 95.44 198 VAL A CA 1
ATOM 1594 C C . VAL A 1 198 ? -4.677 -4.698 -2.505 1.00 95.44 198 VAL A C 1
ATOM 1596 O O . VAL A 1 198 ? -3.626 -4.069 -2.469 1.00 95.44 198 VAL A O 1
ATOM 1599 N N . PHE A 1 199 ? -5.736 -4.316 -1.783 1.00 94.00 199 PHE A N 1
ATOM 1600 C CA . PHE A 1 199 ? -5.726 -3.091 -0.969 1.00 94.00 199 PHE A CA 1
ATOM 1601 C C . PHE A 1 199 ? -5.467 -3.325 0.517 1.00 94.00 199 PHE A C 1
ATOM 1603 O O . PHE A 1 199 ? -5.001 -2.423 1.213 1.00 94.00 199 PHE A O 1
ATOM 1610 N N . PHE A 1 200 ? -5.831 -4.497 1.037 1.00 91.25 200 PHE A N 1
ATOM 1611 C CA . PHE A 1 200 ? -5.861 -4.755 2.480 1.00 91.25 200 PHE A CA 1
ATOM 1612 C C . PHE A 1 200 ? -5.145 -6.046 2.886 1.00 91.25 200 PHE A C 1
ATOM 1614 O O . PHE A 1 200 ? -5.070 -6.358 4.079 1.00 91.25 200 PHE A O 1
ATOM 1621 N N . GLY A 1 201 ? -4.611 -6.788 1.917 1.00 90.19 201 GLY A N 1
ATOM 1622 C CA . GLY A 1 201 ? -3.939 -8.061 2.136 1.00 90.19 201 GLY A CA 1
ATOM 1623 C C . GLY A 1 201 ? -4.910 -9.224 2.272 1.00 90.19 201 GLY A C 1
ATOM 1624 O O . GLY A 1 201 ? -6.131 -9.087 2.174 1.00 90.19 201 GLY A O 1
ATOM 1625 N N . LYS A 1 202 ? -4.348 -10.413 2.502 1.00 87.25 202 LYS A N 1
ATOM 1626 C CA . LYS A 1 202 ? -5.130 -11.651 2.545 1.00 87.25 202 LYS A CA 1
ATOM 1627 C C . LYS A 1 202 ? -6.236 -11.583 3.608 1.00 87.25 202 LYS A C 1
ATOM 1629 O O . LYS A 1 202 ? -5.953 -11.282 4.776 1.00 87.25 202 LYS A O 1
ATOM 1634 N N . PRO A 1 203 ? -7.489 -11.918 3.253 1.00 84.06 203 PRO A N 1
ATOM 1635 C CA . PRO A 1 203 ? -8.589 -11.900 4.199 1.00 84.06 203 PRO A CA 1
ATOM 1636 C C . PRO A 1 203 ? -8.338 -12.901 5.330 1.00 84.06 203 PRO A C 1
ATOM 1638 O O . PRO A 1 203 ? -7.948 -14.053 5.124 1.00 84.06 203 PRO A O 1
ATOM 1641 N N . LYS A 1 204 ? -8.605 -12.475 6.567 1.00 80.75 204 LYS A N 1
ATOM 1642 C CA . LYS A 1 204 ? -8.510 -13.363 7.730 1.00 80.75 204 LYS A CA 1
ATOM 1643 C C . LYS A 1 204 ? -9.744 -14.260 7.770 1.00 80.75 204 LYS A C 1
ATOM 1645 O O . LYS A 1 204 ? -10.869 -13.776 7.913 1.00 80.75 204 LYS A O 1
ATOM 1650 N N . LYS A 1 205 ? -9.544 -15.578 7.666 1.00 80.00 205 LYS A N 1
ATOM 1651 C CA . LYS A 1 205 ? -10.638 -16.560 7.679 1.00 80.00 205 LYS A CA 1
ATOM 1652 C C . LYS A 1 205 ? -11.531 -16.367 8.911 1.00 80.00 205 LYS A C 1
ATOM 1654 O O . LYS A 1 205 ? -11.045 -16.367 10.038 1.00 80.00 205 LYS A O 1
ATOM 1659 N N . GLY A 1 206 ? -12.836 -16.211 8.683 1.00 76.94 206 GLY A N 1
ATOM 1660 C CA . GLY A 1 206 ? -13.834 -16.019 9.742 1.00 76.94 206 GLY A CA 1
ATOM 1661 C C . GLY A 1 206 ? -13.857 -14.623 10.378 1.00 76.94 206 GLY A C 1
ATOM 1662 O O . GLY A 1 206 ? -14.633 -14.407 11.302 1.00 76.94 206 GLY A O 1
ATOM 1663 N N . ALA A 1 207 ? -13.045 -13.673 9.904 1.00 76.75 207 ALA A N 1
ATOM 1664 C CA . ALA A 1 207 ? -13.000 -12.314 10.447 1.00 76.75 207 ALA A CA 1
ATOM 1665 C C . ALA A 1 207 ? -13.910 -11.312 9.709 1.00 76.75 207 ALA A C 1
ATOM 1667 O O . ALA A 1 207 ? -13.958 -10.151 10.110 1.00 76.75 207 ALA A O 1
ATOM 1668 N N . GLY A 1 208 ? -14.610 -11.742 8.653 1.00 81.75 208 GLY A N 1
ATOM 1669 C CA . GLY A 1 208 ? -15.379 -10.860 7.768 1.00 81.75 208 GLY A CA 1
ATOM 1670 C C . GLY A 1 208 ? -14.489 -10.020 6.846 1.00 81.75 208 GLY A C 1
ATOM 1671 O O . GLY A 1 208 ? -13.268 -10.190 6.842 1.00 81.75 208 GLY A O 1
ATOM 1672 N N . ILE A 1 209 ? -15.106 -9.122 6.075 1.00 85.94 209 ILE A N 1
ATOM 1673 C CA . ILE A 1 209 ? -14.421 -8.215 5.138 1.00 85.94 209 ILE A CA 1
ATOM 1674 C C . ILE A 1 209 ? -13.668 -7.099 5.869 1.00 85.94 209 ILE A C 1
ATOM 1676 O O . ILE A 1 209 ? -14.000 -6.763 7.010 1.00 85.94 209 ILE A O 1
ATOM 1680 N N . PHE A 1 210 ? -12.682 -6.487 5.208 1.00 85.62 210 PHE A N 1
ATOM 1681 C CA . PHE A 1 210 ? -11.869 -5.410 5.789 1.00 85.62 210 PHE A CA 1
ATOM 1682 C C . PHE A 1 210 ? -12.704 -4.294 6.431 1.00 85.62 210 PHE A C 1
ATOM 1684 O O . PHE A 1 210 ? -12.471 -3.979 7.593 1.00 85.62 210 PHE A O 1
ATOM 1691 N N . ALA A 1 211 ? -13.722 -3.768 5.742 1.00 83.25 211 ALA A N 1
ATOM 1692 C CA . ALA A 1 211 ? -14.563 -2.687 6.264 1.00 83.25 211 ALA A CA 1
ATOM 1693 C C . ALA A 1 211 ? -15.215 -3.034 7.618 1.00 83.25 211 ALA A C 1
ATOM 1695 O O . ALA A 1 211 ? -15.174 -2.238 8.555 1.00 83.25 211 ALA A O 1
ATOM 1696 N N . SER A 1 212 ? -15.740 -4.255 7.763 1.00 81.94 212 SER A N 1
ATOM 1697 C CA . SER A 1 212 ? -16.329 -4.728 9.022 1.00 81.94 212 SER A CA 1
ATOM 1698 C C . SER A 1 212 ? -15.287 -4.869 10.135 1.00 81.94 212 SER A C 1
ATOM 1700 O O . SER A 1 212 ? -15.583 -4.601 11.300 1.00 81.94 212 SER A O 1
ATOM 1702 N N . ARG A 1 213 ? -14.056 -5.278 9.793 1.00 82.88 213 ARG A N 1
ATOM 1703 C CA . ARG A 1 213 ? -12.940 -5.358 10.749 1.00 82.88 213 ARG A CA 1
ATOM 1704 C C . ARG A 1 213 ? -12.531 -3.962 11.221 1.00 82.88 213 ARG A C 1
ATOM 1706 O O . ARG A 1 213 ? -12.393 -3.754 12.422 1.00 82.88 213 ARG A O 1
ATOM 1713 N N . THR A 1 214 ? -12.402 -3.021 10.291 1.00 80.81 214 THR A N 1
ATOM 1714 C CA . THR A 1 214 ? -11.986 -1.640 10.554 1.00 80.81 214 THR A CA 1
ATOM 1715 C C . THR A 1 214 ? -13.006 -0.879 11.384 1.00 80.81 214 THR A C 1
ATOM 1717 O O . THR A 1 214 ? -12.616 -0.206 12.328 1.00 80.81 214 THR A O 1
ATOM 1720 N N . LEU A 1 215 ? -14.306 -1.036 11.116 1.00 80.88 215 LEU A N 1
ATOM 1721 C CA . LEU A 1 215 ? -15.356 -0.409 11.926 1.00 80.88 215 LEU A CA 1
ATOM 1722 C C . LEU A 1 215 ? -15.262 -0.832 13.399 1.00 80.88 215 LEU A C 1
ATOM 1724 O O . LEU A 1 215 ? -15.369 -0.008 14.305 1.00 80.88 215 LEU A O 1
ATOM 1728 N N . ARG A 1 216 ? -15.006 -2.121 13.646 1.00 80.81 216 ARG A N 1
ATOM 1729 C CA . ARG A 1 216 ? -14.816 -2.641 15.003 1.00 80.81 216 ARG A CA 1
ATOM 1730 C C . ARG A 1 216 ? -13.560 -2.070 15.665 1.00 80.81 216 ARG A C 1
ATOM 1732 O O . ARG A 1 216 ? -13.608 -1.726 16.842 1.00 80.81 216 ARG A O 1
ATOM 1739 N N . ASP A 1 217 ? -12.451 -1.994 14.937 1.00 83.25 217 ASP A N 1
ATOM 1740 C CA . ASP A 1 217 ? -11.188 -1.482 15.474 1.00 83.25 217 ASP A CA 1
ATOM 1741 C C . ASP A 1 217 ? -11.270 0.039 15.734 1.00 83.25 217 ASP A C 1
ATOM 1743 O O . ASP A 1 217 ? -10.828 0.498 16.786 1.00 83.25 217 ASP A O 1
ATOM 1747 N N . LEU A 1 218 ? -11.941 0.803 14.862 1.00 82.75 218 LEU A N 1
ATOM 1748 C CA . LEU A 1 218 ? -12.235 2.229 15.056 1.00 82.75 218 LEU A CA 1
ATOM 1749 C C . LEU A 1 218 ? -13.090 2.461 16.306 1.00 82.75 218 LEU A C 1
ATOM 1751 O O . LEU A 1 218 ? -12.793 3.347 17.103 1.00 82.75 218 LEU A O 1
ATOM 1755 N N . ARG A 1 219 ? -14.110 1.626 16.531 1.00 87.25 219 ARG A N 1
ATOM 1756 C CA . ARG A 1 219 ? -14.929 1.674 17.752 1.00 87.25 219 ARG A CA 1
ATOM 1757 C C . ARG A 1 219 ? -14.069 1.534 19.014 1.00 87.25 219 ARG A C 1
ATOM 1759 O O . ARG A 1 219 ? -14.296 2.235 19.997 1.00 87.25 219 ARG A O 1
ATOM 1766 N N . PHE A 1 220 ? -13.054 0.664 18.989 1.00 89.81 220 PHE A N 1
ATOM 1767 C CA . PHE A 1 220 ? -12.103 0.534 20.097 1.00 89.81 220 PHE A CA 1
ATOM 1768 C C . PHE A 1 220 ? -11.155 1.728 20.218 1.00 89.81 220 PHE A C 1
ATOM 1770 O O . PHE A 1 220 ? -10.852 2.119 21.344 1.00 89.81 220 PHE A O 1
ATOM 1777 N N . GLN A 1 221 ? -10.726 2.320 19.103 1.00 84.62 221 GLN A N 1
ATOM 1778 C CA . GLN A 1 221 ? -9.890 3.521 19.096 1.00 84.62 221 GLN A CA 1
ATOM 1779 C C . GLN A 1 221 ? -10.621 4.726 19.699 1.00 84.62 221 GLN A C 1
ATOM 1781 O O . GLN A 1 221 ? -10.102 5.344 20.624 1.00 84.62 221 GLN A O 1
ATOM 1786 N N . VAL A 1 222 ? -11.855 5.008 19.272 1.00 85.94 222 VAL A N 1
ATOM 1787 C CA . VAL A 1 222 ? -12.663 6.102 19.842 1.00 85.94 222 VAL A CA 1
ATOM 1788 C C . VAL A 1 222 ? -12.859 5.889 21.345 1.00 85.94 222 VAL A C 1
ATOM 1790 O O . VAL A 1 222 ? -12.654 6.805 22.140 1.00 85.94 222 VAL A O 1
ATOM 1793 N N . PHE A 1 223 ? -13.172 4.658 21.762 1.00 91.62 223 PHE A N 1
ATOM 1794 C CA . PHE A 1 223 ? -13.265 4.326 23.182 1.00 91.62 223 PHE A CA 1
ATOM 1795 C C . PHE A 1 223 ? -11.935 4.542 23.926 1.00 91.62 223 PHE A C 1
ATOM 1797 O O . PHE A 1 223 ? -11.933 5.056 25.048 1.00 91.62 223 PHE A O 1
ATOM 1804 N N . HIS A 1 224 ? -10.802 4.186 23.313 1.00 91.94 224 HIS A N 1
ATOM 1805 C CA . HIS A 1 224 ? -9.466 4.409 23.865 1.00 91.94 224 HIS A CA 1
ATOM 1806 C C . HIS A 1 224 ? -9.186 5.896 24.109 1.00 91.94 224 HIS A C 1
ATOM 1808 O O . HIS A 1 224 ? -8.745 6.265 25.201 1.00 91.94 224 HIS A O 1
ATOM 1814 N N . ASP A 1 225 ? -9.507 6.748 23.138 1.00 85.31 225 ASP A N 1
ATOM 1815 C CA . ASP A 1 225 ? -9.316 8.197 23.221 1.00 85.31 225 ASP A CA 1
ATOM 1816 C C . ASP A 1 225 ? -10.184 8.816 24.316 1.00 85.31 225 ASP A C 1
ATOM 1818 O O . ASP A 1 225 ? -9.722 9.663 25.091 1.00 85.31 225 ASP A O 1
ATOM 1822 N N . CYS A 1 226 ? -11.431 8.353 24.442 1.00 88.56 226 CYS A N 1
ATOM 1823 C CA . CYS A 1 226 ? -12.285 8.729 25.558 1.00 88.56 226 CYS A CA 1
ATOM 1824 C C . CYS A 1 226 ? -11.625 8.318 26.888 1.00 88.56 226 CYS A C 1
ATOM 1826 O O . CYS A 1 226 ? -11.519 9.146 27.794 1.00 88.56 226 CYS A O 1
ATOM 1828 N N . VAL A 1 227 ? -11.129 7.079 27.010 1.00 89.56 227 VAL A N 1
ATOM 1829 C CA . VAL A 1 227 ? -10.466 6.575 28.229 1.00 89.56 227 VAL A CA 1
ATOM 1830 C C . VAL A 1 227 ? -9.240 7.409 28.606 1.00 89.56 227 VAL A C 1
ATOM 1832 O O . VAL A 1 227 ? -9.069 7.729 29.784 1.00 89.56 227 VAL A O 1
ATOM 1835 N N . ILE A 1 228 ? -8.390 7.772 27.641 1.00 87.94 228 ILE A N 1
ATOM 1836 C CA . ILE A 1 228 ? -7.220 8.631 27.879 1.00 87.94 228 ILE A CA 1
ATOM 1837 C C . ILE A 1 228 ? -7.666 9.991 28.419 1.00 87.94 228 ILE A C 1
ATOM 1839 O O . ILE A 1 228 ? -7.142 10.455 29.436 1.00 87.94 228 ILE A O 1
ATOM 1843 N N . ARG A 1 229 ? -8.656 10.611 27.772 1.00 85.44 229 ARG A N 1
ATOM 1844 C CA . ARG A 1 229 ? -9.174 11.930 28.151 1.00 85.44 229 ARG A CA 1
ATOM 1845 C C . ARG A 1 229 ? -9.768 11.929 29.555 1.00 85.44 229 ARG A C 1
ATOM 1847 O O . ARG A 1 229 ? -9.428 12.790 30.360 1.00 85.44 229 ARG A O 1
ATOM 1854 N N . GLU A 1 230 ? -10.604 10.945 29.870 1.00 86.12 230 GLU A N 1
ATOM 1855 C CA . GLU A 1 230 ? -11.245 10.841 31.183 1.00 86.12 230 GLU A CA 1
ATOM 1856 C C . GLU A 1 230 ? -10.216 10.579 32.286 1.00 86.12 230 GLU A C 1
ATOM 1858 O O . GLU A 1 230 ? -10.295 11.167 33.364 1.00 86.12 230 GLU A O 1
ATOM 1863 N N . ARG A 1 231 ? -9.192 9.759 32.012 1.00 85.88 231 ARG A N 1
ATOM 1864 C CA . ARG A 1 231 ? -8.071 9.569 32.942 1.00 85.88 231 ARG A CA 1
ATOM 1865 C C . ARG A 1 231 ? -7.340 10.877 33.215 1.00 85.88 231 ARG A C 1
ATOM 1867 O O . ARG A 1 231 ? -7.108 11.184 34.383 1.00 85.88 231 ARG A O 1
ATOM 1874 N N . ALA A 1 232 ? -7.027 11.647 32.175 1.00 84.75 232 ALA A N 1
ATOM 1875 C CA . ALA A 1 232 ? -6.368 12.943 32.312 1.00 84.75 232 ALA A CA 1
ATOM 1876 C C . ALA A 1 232 ? -7.223 13.959 33.091 1.00 84.75 232 ALA A C 1
ATOM 1878 O O . ALA A 1 232 ? -6.695 14.726 33.887 1.00 84.75 232 ALA A O 1
ATOM 1879 N N . LEU A 1 233 ? -8.547 13.947 32.924 1.00 82.94 233 LEU A N 1
ATOM 1880 C CA . LEU A 1 233 ? -9.451 14.801 33.703 1.00 82.94 233 LEU A CA 1
ATOM 1881 C C . LEU A 1 233 ? -9.570 14.338 35.162 1.00 82.94 233 LEU A C 1
ATOM 1883 O O . LEU A 1 233 ? -9.571 15.161 36.078 1.00 82.94 233 LEU A O 1
ATOM 1887 N N . SER A 1 234 ? -9.631 13.025 35.397 1.00 80.94 234 SER A N 1
ATOM 1888 C CA . SER A 1 234 ? -9.718 12.446 36.744 1.00 80.94 234 SER A CA 1
ATOM 1889 C C . SER A 1 234 ? -8.445 12.643 37.569 1.00 80.94 234 SER A C 1
ATOM 1891 O O . SER A 1 234 ? -8.524 12.763 38.786 1.00 80.94 234 SER A O 1
ATOM 1893 N N . SER A 1 235 ? -7.270 12.731 36.934 1.00 77.12 235 SER A N 1
ATOM 1894 C CA . SER A 1 235 ? -6.023 13.045 37.643 1.00 77.12 235 SER A CA 1
ATOM 1895 C C . SER A 1 235 ? -5.948 14.510 38.083 1.00 77.12 235 SER A C 1
ATOM 1897 O O . SER A 1 235 ? -5.246 14.819 39.043 1.00 77.12 235 SER A O 1
ATOM 1899 N N . ILE A 1 236 ? -6.685 15.401 37.412 1.00 80.06 236 ILE A N 1
ATOM 1900 C CA . ILE A 1 236 ? -6.782 16.829 37.747 1.00 80.06 236 ILE A CA 1
ATOM 1901 C C . ILE A 1 236 ? -7.895 17.079 38.781 1.00 80.06 236 ILE A C 1
ATOM 1903 O O . ILE A 1 236 ? -7.773 17.970 39.620 1.00 80.06 236 ILE A O 1
ATOM 1907 N N . SER A 1 237 ? -8.977 16.296 38.747 1.00 75.06 237 SER A N 1
ATOM 1908 C CA . SER A 1 237 ? -10.134 16.442 39.637 1.00 75.06 237 SER A CA 1
ATOM 1909 C C . SER A 1 237 ? -10.110 15.425 40.780 1.00 75.06 237 SER A C 1
ATOM 1911 O O . SER A 1 237 ? -10.441 14.256 40.598 1.00 75.06 237 SER A O 1
ATOM 1913 N N . SER A 1 238 ? -9.819 15.886 41.999 1.00 64.44 238 SER A N 1
ATOM 1914 C CA . SER A 1 238 ? -9.706 15.069 43.223 1.00 64.44 238 SER A CA 1
ATOM 1915 C C . SER A 1 238 ? -10.966 14.273 43.612 1.00 64.44 238 SER A C 1
ATOM 1917 O O . SER A 1 238 ? -10.912 13.476 44.547 1.00 64.44 238 SER A O 1
ATOM 1919 N N . ASN A 1 239 ? -12.098 14.494 42.932 1.00 62.16 239 ASN A N 1
ATOM 1920 C CA . ASN A 1 239 ? -13.412 13.947 43.282 1.00 62.16 239 ASN A CA 1
ATOM 1921 C C . ASN A 1 239 ? -13.970 12.903 42.296 1.00 62.16 239 ASN A C 1
ATOM 1923 O O . ASN A 1 239 ? -15.056 12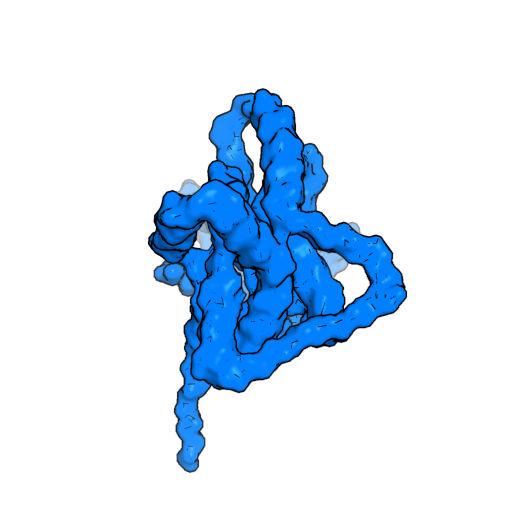.384 42.548 1.00 62.16 239 ASN A O 1
ATOM 1927 N N . SER A 1 240 ? -13.271 12.560 41.208 1.00 63.59 240 SER A N 1
ATOM 1928 C CA . SER A 1 240 ? -13.749 11.556 40.242 1.00 63.59 240 SER A CA 1
ATOM 1929 C C . SER A 1 240 ? -12.848 10.321 40.229 1.00 63.59 240 SER A C 1
ATOM 1931 O O . SER A 1 240 ? -11.675 10.400 39.870 1.00 63.59 240 SER A O 1
ATOM 1933 N N . LYS A 1 241 ? -13.383 9.157 40.620 1.00 76.19 241 LYS A N 1
ATOM 1934 C CA . LYS A 1 241 ? -12.688 7.873 40.454 1.00 76.19 241 LYS A CA 1
ATOM 1935 C C . LYS A 1 241 ? -12.959 7.347 39.049 1.00 76.19 241 LYS A C 1
ATOM 1937 O O . LYS A 1 241 ? -14.092 7.020 38.724 1.00 76.19 241 LYS A O 1
ATOM 1942 N N . PHE A 1 242 ? -11.912 7.219 38.240 1.00 83.50 242 PHE A N 1
ATOM 1943 C CA . PHE A 1 242 ? -12.014 6.608 36.918 1.00 83.50 242 PHE A CA 1
ATOM 1944 C C . PHE A 1 242 ? -12.422 5.127 37.022 1.00 83.50 242 PHE A C 1
ATOM 1946 O O . PHE A 1 242 ? -11.702 4.317 37.613 1.00 83.50 242 PHE A O 1
ATOM 1953 N N . SER A 1 243 ? -13.541 4.762 36.393 1.00 89.62 243 SER A N 1
ATOM 1954 C CA . SER A 1 243 ? -14.004 3.381 36.246 1.00 89.62 243 SER A CA 1
ATOM 1955 C C . SER A 1 243 ? -14.162 3.035 34.769 1.00 89.62 243 SER A C 1
ATOM 1957 O O . SER A 1 243 ? -14.977 3.614 34.054 1.00 89.62 243 SER A O 1
ATOM 1959 N N . ILE A 1 244 ? -13.387 2.053 34.299 1.00 90.69 244 ILE A N 1
ATOM 1960 C CA . ILE A 1 244 ? -13.446 1.629 32.895 1.00 90.69 244 ILE A CA 1
ATOM 1961 C C . ILE A 1 244 ? -14.767 0.935 32.544 1.00 90.69 244 ILE A C 1
ATOM 1963 O O . ILE A 1 244 ? -15.193 1.002 31.397 1.00 90.69 244 ILE A O 1
ATOM 1967 N N . ASN A 1 245 ? -15.418 0.297 33.523 1.00 92.81 245 ASN A N 1
ATOM 1968 C CA . ASN A 1 245 ? -16.716 -0.348 33.329 1.00 92.81 245 ASN A CA 1
ATOM 1969 C C . ASN A 1 245 ? -17.820 0.697 33.155 1.00 92.81 245 ASN A C 1
ATOM 1971 O O . ASN A 1 245 ? -18.573 0.609 32.197 1.00 92.81 245 ASN A O 1
ATOM 1975 N N . GLU A 1 246 ? -17.866 1.717 34.018 1.00 90.94 246 GLU A N 1
ATOM 1976 C CA . GLU A 1 246 ? -18.829 2.827 33.892 1.00 90.94 246 GLU A CA 1
ATOM 1977 C C . GLU A 1 246 ? -18.609 3.605 32.593 1.00 90.94 246 GLU A C 1
ATOM 1979 O O . GLU A 1 246 ? -19.542 4.086 31.957 1.00 90.94 246 GLU A O 1
ATOM 1984 N N . MET A 1 247 ? -17.353 3.718 32.169 1.00 91.00 247 MET A N 1
ATOM 1985 C CA . MET A 1 247 ? -17.022 4.341 30.902 1.00 91.00 247 MET A CA 1
ATOM 1986 C C . MET A 1 247 ? -17.471 3.514 29.697 1.00 91.00 247 MET A C 1
ATOM 1988 O O . MET A 1 247 ? -18.005 4.083 28.750 1.00 91.00 247 MET A O 1
ATOM 1992 N N . ALA A 1 248 ? -17.259 2.197 29.726 1.00 92.94 248 ALA A N 1
ATOM 1993 C CA . ALA A 1 248 ? -17.733 1.297 28.681 1.00 92.94 248 ALA A CA 1
ATOM 1994 C C . ALA A 1 248 ? -19.259 1.269 28.614 1.00 92.94 248 ALA A C 1
ATOM 1996 O O . ALA A 1 248 ? -19.799 1.313 27.518 1.00 92.94 248 ALA A O 1
ATOM 1997 N N . ASP A 1 249 ? -19.935 1.263 29.761 1.00 92.75 249 ASP A N 1
ATOM 1998 C CA . ASP A 1 249 ? -21.392 1.340 29.832 1.00 92.75 249 ASP A CA 1
ATOM 1999 C C . ASP A 1 249 ? -21.912 2.629 29.186 1.00 92.75 249 ASP A C 1
ATOM 2001 O O . ASP A 1 249 ? -22.680 2.564 28.234 1.00 92.75 249 ASP A O 1
ATOM 2005 N N . ARG A 1 250 ? -21.396 3.802 29.592 1.00 90.88 250 ARG A N 1
ATOM 2006 C CA . ARG A 1 250 ? -21.758 5.087 28.963 1.00 90.88 250 ARG A CA 1
ATOM 2007 C C . ARG A 1 250 ? -21.485 5.097 27.461 1.00 90.88 250 ARG A C 1
ATOM 2009 O O . ARG A 1 250 ? -22.316 5.565 26.696 1.00 90.88 250 ARG A O 1
ATOM 2016 N N . PHE A 1 251 ? -20.317 4.616 27.041 1.00 92.56 251 PHE A N 1
ATOM 2017 C CA . PHE A 1 251 ? -19.937 4.596 25.631 1.00 92.56 251 PHE A CA 1
ATOM 2018 C C . PHE A 1 251 ? -20.878 3.716 24.803 1.00 92.56 251 PHE A C 1
ATOM 2020 O O . PHE A 1 251 ? -21.369 4.155 23.770 1.00 92.56 251 PHE A O 1
ATOM 2027 N N . LEU A 1 252 ? -21.153 2.496 25.270 1.00 91.75 252 LEU A N 1
ATOM 2028 C CA . LEU A 1 252 ? -22.037 1.558 24.583 1.00 91.75 252 LEU A CA 1
ATOM 2029 C C . LEU A 1 252 ? -23.491 2.018 24.609 1.00 91.75 252 LEU A C 1
ATOM 2031 O O . LEU A 1 252 ? -24.184 1.814 23.621 1.00 91.75 252 LEU A O 1
ATOM 2035 N N . LEU A 1 253 ? -23.935 2.669 25.683 1.00 90.88 253 LEU A N 1
ATOM 2036 C CA . LEU A 1 253 ? -25.264 3.262 25.745 1.00 90.88 253 LEU A CA 1
ATOM 2037 C C . LEU A 1 253 ? -25.470 4.241 24.585 1.00 90.88 253 LEU A C 1
ATOM 2039 O O . LEU A 1 253 ? -26.427 4.090 23.842 1.00 90.88 253 LEU A O 1
ATOM 2043 N N . TYR A 1 254 ? -24.550 5.192 24.388 1.00 87.25 254 TYR A N 1
ATOM 2044 C CA . TYR A 1 254 ? -24.649 6.156 23.285 1.00 87.25 254 TYR A CA 1
ATOM 2045 C C . TYR A 1 254 ? -24.488 5.515 21.905 1.00 87.25 254 TYR A C 1
ATOM 2047 O O . TYR A 1 254 ? -25.139 5.937 20.960 1.00 87.25 254 TYR A O 1
ATOM 2055 N N . ASP A 1 255 ? -23.616 4.519 21.783 1.00 84.94 255 ASP A N 1
ATOM 2056 C CA . ASP A 1 255 ? -23.291 3.884 20.504 1.00 84.94 255 ASP A CA 1
ATOM 2057 C C . ASP A 1 255 ? -24.376 2.910 20.006 1.00 84.94 255 ASP A C 1
ATOM 2059 O O . ASP A 1 255 ? -24.422 2.612 18.818 1.00 84.94 255 ASP A O 1
ATOM 2063 N N . ASN A 1 256 ? -25.243 2.410 20.895 1.00 86.12 256 ASN A N 1
ATOM 2064 C CA . ASN A 1 256 ? -26.381 1.545 20.546 1.00 86.12 256 ASN A CA 1
ATOM 2065 C C . ASN A 1 256 ? -27.738 2.250 20.725 1.00 86.12 256 ASN A C 1
ATOM 2067 O O . ASN A 1 256 ? -28.768 1.581 20.696 1.00 86.12 256 ASN A O 1
ATOM 2071 N N . MET A 1 257 ? -27.740 3.564 20.962 1.00 87.25 257 MET A N 1
ATOM 2072 C CA . MET A 1 257 ? -28.962 4.359 21.037 1.00 87.25 257 MET A CA 1
ATOM 2073 C C . MET A 1 257 ? -29.348 4.813 19.629 1.00 87.25 257 MET A C 1
ATOM 2075 O O . MET A 1 257 ? -28.521 5.397 18.926 1.00 87.25 257 MET A O 1
ATOM 2079 N N . ASP A 1 258 ? -30.579 4.533 19.217 1.00 85.19 258 ASP A N 1
ATOM 2080 C CA . ASP A 1 258 ? -31.112 4.990 17.936 1.00 85.19 258 ASP A CA 1
ATOM 2081 C C . ASP A 1 258 ? -31.608 6.448 17.991 1.00 85.19 258 ASP A C 1
ATOM 2083 O O . ASP A 1 258 ? -31.546 7.119 19.027 1.00 85.19 258 ASP A O 1
ATOM 2087 N N . ASP A 1 259 ? -32.084 6.956 16.850 1.00 81.38 259 ASP A N 1
ATOM 2088 C CA . ASP A 1 259 ? -32.579 8.334 16.721 1.00 81.38 259 ASP A CA 1
ATOM 2089 C C . ASP A 1 259 ? -33.820 8.613 17.596 1.00 81.38 259 ASP A C 1
ATOM 2091 O O . ASP A 1 259 ? -34.080 9.768 17.947 1.00 81.38 259 ASP A O 1
ATOM 2095 N N . ASP A 1 260 ? -34.562 7.567 17.978 1.00 84.56 260 ASP A N 1
ATOM 2096 C CA . ASP A 1 260 ? -35.752 7.638 18.831 1.00 84.56 260 ASP A CA 1
ATOM 2097 C C . ASP A 1 260 ? -35.410 7.488 20.330 1.00 84.56 260 ASP A C 1
ATOM 2099 O O . ASP A 1 260 ? -36.265 7.692 21.199 1.00 84.56 260 ASP A O 1
ATOM 2103 N N . GLY A 1 261 ? -34.144 7.206 20.653 1.00 79.56 261 GLY A N 1
ATOM 2104 C CA . GLY A 1 261 ? -33.645 7.027 22.012 1.00 79.56 261 GLY A CA 1
ATOM 2105 C C . GLY A 1 261 ? -33.845 5.619 22.576 1.00 79.56 261 GLY A C 1
ATOM 2106 O O . GLY A 1 261 ? -33.624 5.423 23.777 1.00 79.56 261 GLY A O 1
ATOM 2107 N N . GLU A 1 262 ? -34.257 4.643 21.761 1.00 80.19 262 GLU A N 1
ATOM 2108 C CA . GLU A 1 262 ? -34.250 3.235 22.153 1.00 80.19 262 GLU A CA 1
ATOM 2109 C C . GLU A 1 262 ? -32.828 2.676 22.096 1.00 80.19 262 GLU A C 1
ATOM 2111 O O . GLU A 1 262 ? -32.002 3.063 21.273 1.00 80.19 262 GLU A O 1
ATOM 2116 N N . VAL A 1 263 ? -32.519 1.782 23.034 1.00 80.62 263 VAL A N 1
ATOM 2117 C CA . VAL A 1 263 ? -31.168 1.257 23.232 1.00 80.62 263 VAL A CA 1
ATOM 2118 C C . VAL A 1 263 ? -31.166 -0.230 22.927 1.00 80.62 263 VAL A C 1
ATOM 2120 O O . VAL A 1 263 ? -31.796 -1.020 23.637 1.00 80.62 263 VAL A O 1
ATOM 2123 N N . ASP A 1 264 ? -30.404 -0.614 21.908 1.00 82.31 264 ASP A N 1
ATOM 2124 C CA . ASP A 1 264 ? -30.171 -2.014 21.575 1.00 82.31 264 ASP A CA 1
ATOM 2125 C C . ASP A 1 264 ? -29.348 -2.726 22.662 1.00 82.31 264 ASP A C 1
ATOM 2127 O O . ASP A 1 264 ? -28.536 -2.133 23.377 1.00 82.31 264 ASP A O 1
ATOM 2131 N N . TYR A 1 265 ? -29.533 -4.043 22.791 1.00 86.75 265 TYR A N 1
ATOM 2132 C CA . TYR A 1 265 ? -28.803 -4.837 23.782 1.00 86.75 265 TYR A CA 1
ATOM 2133 C C . TYR A 1 265 ? -27.285 -4.809 23.540 1.00 86.75 265 TYR A C 1
ATOM 2135 O O . TYR A 1 265 ? -26.805 -5.180 22.466 1.00 86.75 265 TYR A O 1
ATOM 2143 N N . TYR A 1 266 ? -26.515 -4.494 24.586 1.00 87.75 266 TYR A N 1
ATOM 2144 C CA . TYR A 1 266 ? -25.054 -4.546 24.566 1.00 87.75 266 TYR A CA 1
ATOM 2145 C C . TYR A 1 266 ? -24.469 -5.282 25.783 1.00 87.75 266 TYR A C 1
ATOM 2147 O O . TYR A 1 266 ? -25.019 -5.271 26.881 1.00 87.75 266 TYR A O 1
ATOM 2155 N N . ASP A 1 267 ? -23.310 -5.923 25.584 1.00 91.94 267 ASP A N 1
ATOM 2156 C CA . ASP A 1 267 ? -22.560 -6.628 26.632 1.00 91.94 267 ASP A CA 1
ATOM 2157 C C . ASP A 1 267 ? -21.208 -5.947 26.890 1.00 91.94 267 ASP A C 1
ATOM 2159 O O . ASP A 1 267 ? -20.260 -6.054 26.097 1.00 91.94 267 ASP A O 1
ATOM 2163 N N . ILE A 1 268 ? -21.120 -5.278 28.042 1.00 93.94 268 ILE A N 1
ATOM 2164 C CA . ILE A 1 268 ? -19.929 -4.562 28.512 1.00 93.94 268 ILE A CA 1
ATOM 2165 C C . ILE A 1 268 ? -18.721 -5.503 28.608 1.00 93.94 268 ILE A C 1
ATOM 2167 O O . ILE A 1 268 ? -17.616 -5.139 28.197 1.00 93.94 268 ILE A O 1
ATOM 2171 N N . ASP A 1 269 ? -18.903 -6.728 29.106 1.00 92.38 269 ASP A N 1
ATOM 2172 C CA . ASP A 1 269 ? -17.792 -7.653 29.333 1.00 92.38 269 ASP A CA 1
ATOM 2173 C C . ASP A 1 269 ? -17.202 -8.147 28.014 1.00 92.38 269 ASP A C 1
ATOM 2175 O O . ASP A 1 269 ? -15.977 -8.217 27.847 1.00 92.38 269 ASP A O 1
ATOM 2179 N N . SER A 1 270 ? -18.056 -8.479 27.043 1.00 91.00 270 SER A N 1
ATOM 2180 C CA . SER A 1 270 ? -17.601 -8.851 25.702 1.00 91.00 270 SER A CA 1
ATOM 2181 C C . SER A 1 270 ? -16.894 -7.703 24.997 1.00 91.00 270 SER A C 1
ATOM 2183 O O . SER A 1 270 ? -15.826 -7.932 24.414 1.00 91.00 270 SER A O 1
ATOM 2185 N N . PHE A 1 271 ? -17.414 -6.479 25.110 1.00 93.38 271 PHE A N 1
ATOM 2186 C CA . PHE A 1 271 ? -16.764 -5.290 24.567 1.00 93.38 271 PHE A CA 1
ATOM 2187 C C . PHE A 1 271 ? -15.381 -5.067 25.190 1.00 93.38 271 PHE A C 1
ATOM 2189 O O . PHE A 1 271 ? -14.385 -4.997 24.468 1.00 93.38 271 PHE A O 1
ATOM 2196 N N . LEU A 1 272 ? -15.276 -5.062 26.522 1.00 95.12 272 LEU A N 1
ATOM 2197 C CA . LEU A 1 272 ? -14.010 -4.844 27.227 1.00 95.12 272 LEU A CA 1
ATOM 2198 C C . LEU A 1 272 ? -12.980 -5.947 26.962 1.00 95.12 272 LEU A C 1
ATOM 2200 O O . LEU A 1 272 ? -11.782 -5.667 26.883 1.00 95.12 272 LEU A O 1
ATOM 2204 N N . ARG A 1 273 ? -13.409 -7.202 26.779 1.00 92.62 273 ARG A N 1
ATOM 2205 C CA . ARG A 1 273 ? -12.520 -8.284 26.314 1.00 92.62 273 ARG A CA 1
ATOM 2206 C C . ARG A 1 273 ? -11.996 -8.021 24.902 1.00 92.62 273 ARG A C 1
ATOM 2208 O O . ARG A 1 273 ? -10.825 -8.288 24.633 1.00 92.62 273 ARG A O 1
ATOM 2215 N N . GLY A 1 274 ? -12.843 -7.532 23.997 1.00 90.44 274 GLY A N 1
ATOM 2216 C CA . GLY A 1 274 ? -12.446 -7.101 22.653 1.00 90.44 274 GLY A CA 1
ATOM 2217 C C . GLY A 1 274 ? -11.422 -5.969 22.699 1.00 90.44 274 GLY A C 1
ATOM 2218 O O . GLY A 1 274 ? -10.325 -6.118 22.166 1.00 90.44 274 GLY A O 1
ATOM 2219 N N . TYR A 1 275 ? -11.741 -4.912 23.441 1.00 92.50 275 TYR A N 1
ATOM 2220 C CA . TYR A 1 275 ? -10.897 -3.737 23.623 1.00 92.50 275 TYR A CA 1
ATOM 2221 C C . TYR A 1 275 ? -9.509 -4.076 24.185 1.00 92.50 275 TYR A C 1
ATOM 2223 O O . TYR A 1 275 ? -8.505 -3.617 23.652 1.00 92.50 275 TYR A O 1
ATOM 2231 N N . ARG A 1 276 ? -9.413 -4.929 25.216 1.00 92.81 276 ARG A N 1
ATOM 2232 C CA . ARG A 1 276 ? -8.109 -5.352 25.769 1.00 92.81 276 ARG A CA 1
ATOM 2233 C C . ARG A 1 276 ? -7.248 -6.069 24.729 1.00 92.81 276 ARG A C 1
ATOM 2235 O O . ARG A 1 276 ? -6.060 -5.789 24.640 1.00 92.81 276 ARG A O 1
ATOM 2242 N N . ARG A 1 277 ? -7.845 -6.961 23.927 1.00 89.00 277 ARG A N 1
ATOM 2243 C CA . ARG A 1 277 ? -7.132 -7.664 22.844 1.00 89.00 277 ARG A CA 1
ATOM 2244 C C . ARG A 1 277 ? -6.652 -6.701 21.764 1.00 89.00 277 ARG A C 1
ATOM 2246 O O . ARG A 1 277 ? -5.523 -6.832 21.306 1.00 89.00 277 ARG A O 1
ATOM 2253 N N . TRP A 1 278 ? -7.495 -5.744 21.384 1.00 90.56 278 TRP A N 1
ATOM 2254 C CA . TRP A 1 278 ? -7.130 -4.691 20.442 1.00 90.56 278 TRP A CA 1
ATOM 2255 C C . TRP A 1 278 ? -5.981 -3.827 20.982 1.00 90.56 278 TRP A C 1
ATOM 2257 O O . TRP A 1 278 ? -4.983 -3.655 20.292 1.00 90.56 278 TRP A O 1
ATOM 2267 N N . LYS A 1 279 ? -6.049 -3.387 22.246 1.00 87.12 279 LYS A N 1
ATOM 2268 C CA . LYS A 1 279 ? -5.000 -2.576 22.883 1.00 87.12 279 LYS A CA 1
ATOM 2269 C C . LYS A 1 279 ? -3.649 -3.292 22.906 1.00 87.12 279 LYS A C 1
ATOM 2271 O O . LYS A 1 279 ? -2.653 -2.706 22.508 1.00 87.12 279 LYS A O 1
ATOM 2276 N N . SER A 1 280 ? -3.623 -4.566 23.303 1.00 87.38 280 SER A N 1
ATOM 2277 C CA . SER A 1 280 ? -2.387 -5.362 23.289 1.00 87.38 280 SER A CA 1
ATOM 2278 C C . SER A 1 280 ? -1.810 -5.532 21.883 1.00 87.38 280 SER A C 1
ATOM 2280 O O . SER A 1 280 ? -0.597 -5.560 21.728 1.00 87.38 280 SER A O 1
ATOM 2282 N N . LYS A 1 281 ? -2.661 -5.630 20.854 1.00 81.12 281 LYS A N 1
ATOM 2283 C CA . LYS A 1 281 ? -2.213 -5.682 19.459 1.00 81.12 281 LYS A CA 1
ATOM 2284 C C . LYS A 1 281 ? -1.532 -4.369 19.042 1.00 81.12 281 LYS A C 1
ATOM 2286 O O . LYS A 1 281 ? -0.467 -4.425 18.448 1.00 81.12 281 LYS A O 1
ATOM 2291 N N . MET A 1 282 ? -2.119 -3.220 19.385 1.00 76.31 282 MET A N 1
ATOM 2292 C CA . MET A 1 282 ? -1.550 -1.900 19.071 1.00 76.31 282 MET A CA 1
ATOM 2293 C C . MET A 1 282 ? -0.240 -1.620 19.825 1.00 76.31 282 MET A C 1
ATOM 2295 O O . MET A 1 282 ? 0.633 -0.944 19.300 1.00 76.31 282 MET A O 1
ATOM 2299 N N . GLU A 1 283 ? -0.085 -2.127 21.052 1.00 74.06 283 GLU A N 1
ATOM 2300 C CA . GLU A 1 283 ? 1.176 -2.012 21.806 1.00 74.06 283 GLU A CA 1
ATOM 2301 C C . GLU A 1 283 ? 2.303 -2.807 21.127 1.00 74.06 283 GLU A C 1
ATOM 2303 O O . GLU A 1 283 ? 3.402 -2.294 20.972 1.00 74.06 283 GLU A O 1
ATOM 2308 N N . ILE A 1 284 ? 2.008 -4.011 20.625 1.00 59.41 284 ILE A N 1
ATOM 2309 C CA . ILE A 1 284 ? 2.979 -4.834 19.885 1.00 59.41 284 ILE A CA 1
ATOM 2310 C C . ILE A 1 284 ? 3.371 -4.192 18.544 1.00 59.41 284 ILE A C 1
ATOM 2312 O O . ILE A 1 284 ? 4.520 -4.303 18.138 1.00 59.41 284 ILE A O 1
ATOM 2316 N N . GLU A 1 285 ? 2.434 -3.533 17.856 1.00 54.88 285 GLU A N 1
ATOM 2317 C CA . GLU A 1 285 ? 2.689 -2.875 16.564 1.00 54.88 285 GLU A CA 1
ATOM 2318 C C . GLU A 1 285 ? 3.479 -1.557 16.689 1.00 54.88 285 GLU A C 1
ATOM 2320 O O . GLU A 1 285 ? 4.048 -1.120 15.699 1.00 54.88 285 GLU A O 1
ATOM 2325 N N . ASN A 1 286 ? 3.540 -0.937 17.875 1.00 48.38 286 ASN A N 1
ATOM 2326 C CA . ASN A 1 286 ? 4.339 0.275 18.117 1.00 48.38 286 ASN A CA 1
ATOM 2327 C C . ASN A 1 286 ? 5.754 -0.016 18.662 1.00 48.38 286 ASN A C 1
ATOM 2329 O O . ASN A 1 286 ? 6.606 0.869 18.626 1.00 48.38 286 ASN A O 1
ATOM 2333 N N . ASP A 1 287 ? 5.992 -1.222 19.188 1.00 38.56 287 ASP A N 1
ATOM 2334 C CA . ASP A 1 287 ? 7.275 -1.644 19.778 1.00 38.56 287 ASP A CA 1
ATOM 2335 C C . ASP A 1 287 ? 8.187 -2.410 18.788 1.00 38.56 287 ASP A C 1
ATOM 2337 O O . ASP A 1 287 ? 9.297 -2.804 19.162 1.00 38.56 287 ASP A O 1
ATOM 2341 N N . GLY A 1 288 ? 7.730 -2.663 17.555 1.00 32.72 288 GLY A N 1
ATOM 2342 C CA . GLY A 1 288 ? 8.450 -3.410 16.510 1.00 32.72 288 GLY A CA 1
ATOM 2343 C C . GLY A 1 288 ? 8.698 -2.584 15.261 1.00 32.72 288 GLY A C 1
ATOM 2344 O O . GLY A 1 288 ? 9.780 -2.780 14.665 1.00 32.72 288 GLY A O 1
#

Sequence (288 aa):
MSSKGGREKEKVYRFALPVIEKLREQAESLGDDEKREWVEETHSSEIYDALNLIRAGIIEPNIFSSPDWLQEIQERLRSVENTPTIIHEMADVLDVLGFEYSYPKPQPESNYDLYRSFTEMAEGLKYSWNKIDGHSTDDCNSRESENSIPNNRFLTIVHAFVGAILRGEYPTPEIMLSLAMSLDLYLTAVGELTLEEVFFGKPKKGAGIFASRTLRDLRFQVFHDCVIRERALSSISSNSKFSINEMADRFLLYDNMDDDGEVDYYDIDSFLRGYRRWKSKMEIENDG

pLDDT: mean 83.04, std 13.98, range [32.72, 95.44]